Protein AF-A0A9D5S1F3-F1 (afdb_monomer_lite)

Sequence (202 aa):
MSKYLKISLGVIGGIILLFIIDLMCIFAINRPLLAIKEDNGDSVNLIYRGILYDTYNCHEFSKPQIKVKGAKYTCAVLEFDEQVESNYKLTEIENVSANIYDISLTGATIIIKDTNEKPYIQGEWYKIEKQVDGKWYEVKTLLDNYGFNSIGYLPDENNEVKHVIDWEWLYGELPLGSYRILKEVGGKYISIEFNIATTSKG

Foldseek 3Di:
DDDDDDDDPVNVVVVVVLVVVQVVCCAPPVHGPAFDWDPPVDPQWIWTHHDQWIWIPHNVDPGIDIGGPPPPDDRPPVPCPDQAFDPADADDDPQKDKDWAPDDQFWTKMKIAHPDPDFWWWFLDKWKWFDDPNTTGTQQWPDPDDDGDPDTDAADPRRIDMHTDGCCNTRNGHDFHKMWMWTDTPNHTHIYIDTDDPPPPD

Secondary structure (DSSP, 8-state):
--------HHHHHHHHHHHHHHHHHHHHHSS-SS-EEE--S-SSSEEEE-SSEEEEE-TT-SSPEEEETT--------------B----B-PPTTEEEEEES--SSEEEEEEEE-SSSPPPEEEEEEEEEEETTEEEEPPPS-SS-------BPP-TTSEEEEEEE-HHHH-SPPSEEEEEEEEETTEEEEEEEEE------

Radius of gyration: 26.32 Å; chains: 1; bounding box: 67×40×86 Å

pLDDT: mean 85.51, std 14.08, range [34.03, 98.44]

Structure (mmCIF, N/CA/C/O backbone):
data_AF-A0A9D5S1F3-F1
#
_entry.id   AF-A0A9D5S1F3-F1
#
loop_
_atom_site.group_PDB
_atom_site.id
_atom_site.type_symbol
_atom_site.label_atom_id
_atom_site.label_alt_id
_atom_site.label_comp_id
_atom_site.label_asym_id
_atom_site.label_entity_id
_atom_site.label_seq_id
_atom_site.pdbx_PDB_ins_code
_atom_site.Cartn_x
_atom_site.Cartn_y
_atom_site.Cartn_z
_atom_site.occupancy
_atom_site.B_iso_or_equiv
_atom_site.auth_seq_id
_atom_site.auth_comp_id
_atom_site.auth_asym_id
_atom_site.auth_atom_id
_atom_site.pdbx_PDB_model_num
ATOM 1 N N . MET A 1 1 ? -39.218 1.631 59.425 1.00 40.81 1 MET A N 1
ATOM 2 C CA . MET A 1 1 ? -39.957 2.721 58.748 1.00 40.81 1 MET A CA 1
ATOM 3 C C . MET A 1 1 ? -39.157 3.131 57.511 1.00 40.81 1 MET A C 1
ATOM 5 O O . MET A 1 1 ? -38.228 3.917 57.634 1.00 40.81 1 MET A O 1
ATOM 9 N N . SER A 1 2 ? -39.407 2.517 56.346 1.00 46.00 2 SER A N 1
ATOM 10 C CA . SER A 1 2 ? -38.661 2.827 55.115 1.00 46.00 2 SER A CA 1
ATOM 11 C C . SER A 1 2 ? -39.232 4.091 54.467 1.00 46.00 2 SER A C 1
ATOM 13 O O . SER A 1 2 ? -40.390 4.120 54.050 1.00 46.00 2 SER A O 1
ATOM 15 N N . LYS A 1 3 ? -38.431 5.157 54.401 1.00 52.25 3 LYS A N 1
ATOM 16 C CA . LYS A 1 3 ? -38.772 6.372 53.653 1.00 52.25 3 LYS A CA 1
ATOM 17 C C . LYS A 1 3 ? -38.627 6.076 52.159 1.00 52.25 3 LYS A C 1
ATOM 19 O O . LYS A 1 3 ? -37.517 6.070 51.643 1.00 52.25 3 LYS A O 1
ATOM 24 N N . TYR A 1 4 ? -39.736 5.814 51.474 1.00 62.09 4 TYR A N 1
ATOM 25 C CA . TYR A 1 4 ? -39.752 5.775 50.012 1.00 62.09 4 TYR A CA 1
ATOM 26 C C . TYR A 1 4 ? -39.759 7.208 49.462 1.00 62.09 4 TYR A C 1
ATOM 28 O O . TYR A 1 4 ? -40.582 8.032 49.865 1.00 62.09 4 TYR A O 1
ATOM 36 N N . LEU A 1 5 ? -38.832 7.506 48.550 1.00 60.06 5 LEU A N 1
ATOM 37 C CA . LEU A 1 5 ? -38.749 8.776 47.832 1.00 60.06 5 LEU A CA 1
ATOM 38 C C . LEU A 1 5 ? -39.870 8.830 46.778 1.00 60.06 5 LEU A C 1
ATOM 40 O O . LEU A 1 5 ? -39.851 8.066 45.815 1.00 60.06 5 LEU A O 1
ATOM 44 N N . LYS A 1 6 ? -40.864 9.711 46.953 1.00 64.00 6 LYS A N 1
ATOM 45 C CA . LYS A 1 6 ? -41.914 9.948 45.945 1.00 64.00 6 LYS A CA 1
ATOM 46 C C . LYS A 1 6 ? -41.348 10.817 44.818 1.00 64.00 6 LYS A C 1
ATOM 48 O O . LYS A 1 6 ? -41.296 12.035 44.952 1.00 64.00 6 LYS A O 1
ATOM 53 N N . ILE A 1 7 ? -40.921 10.199 43.719 1.00 70.00 7 ILE A N 1
ATOM 54 C CA . ILE A 1 7 ? -40.530 10.909 42.492 1.00 70.00 7 ILE A CA 1
ATOM 55 C C . ILE A 1 7 ? -41.807 11.191 41.685 1.00 70.00 7 ILE A C 1
ATOM 57 O O . ILE A 1 7 ? -42.608 10.284 41.462 1.00 70.00 7 ILE A O 1
ATOM 61 N N . SER A 1 8 ? -42.041 12.446 41.288 1.00 77.88 8 SER A N 1
ATOM 62 C CA . SER A 1 8 ? -43.232 12.813 40.509 1.00 77.88 8 SER A CA 1
ATOM 63 C C . SER A 1 8 ? -43.104 12.371 39.046 1.00 77.88 8 SER A C 1
ATOM 65 O O . SER A 1 8 ? -42.002 12.330 38.496 1.00 77.88 8 SER A O 1
ATOM 67 N N . LEU A 1 9 ? -44.234 12.091 38.384 1.00 72.94 9 LEU A N 1
ATOM 68 C CA . LEU A 1 9 ? -44.257 11.730 36.957 1.00 72.94 9 LEU A CA 1
ATOM 69 C C . LEU A 1 9 ? -43.556 12.774 36.070 1.00 72.94 9 LEU A C 1
ATOM 71 O O . LEU A 1 9 ? -42.909 12.411 35.093 1.00 72.94 9 LEU A O 1
ATOM 75 N N . GLY A 1 10 ? -43.647 14.060 36.428 1.00 75.44 10 GLY A N 1
ATOM 76 C CA . GLY A 1 10 ? -42.983 15.139 35.694 1.00 75.44 10 GLY A CA 1
ATOM 77 C C . GLY A 1 10 ? -41.455 15.051 35.747 1.00 75.44 10 GLY A C 1
ATOM 78 O O . GLY A 1 10 ? -40.794 15.277 34.738 1.00 75.44 10 GLY A O 1
ATOM 79 N N . VAL A 1 11 ? -40.891 14.648 36.890 1.00 80.19 11 VAL A N 1
ATOM 80 C CA . VAL A 1 11 ? -39.439 14.447 37.035 1.00 80.19 11 VAL A CA 1
ATOM 81 C C . VAL A 1 11 ? -38.975 13.252 36.202 1.00 80.19 11 VAL A C 1
ATOM 83 O O . VAL A 1 11 ? -37.954 13.335 35.525 1.00 80.19 11 VAL A O 1
ATOM 86 N N . ILE A 1 12 ? -39.755 12.168 36.185 1.00 80.69 12 ILE A N 1
ATOM 87 C CA . ILE A 1 12 ? -39.467 10.985 35.361 1.00 80.69 12 ILE A CA 1
ATOM 88 C C . ILE A 1 12 ? -39.491 11.348 33.870 1.00 80.69 12 ILE A C 1
ATOM 90 O O . ILE A 1 12 ? -38.569 10.995 33.138 1.00 80.69 12 ILE A O 1
ATOM 94 N N . GLY A 1 13 ? -40.502 12.103 33.4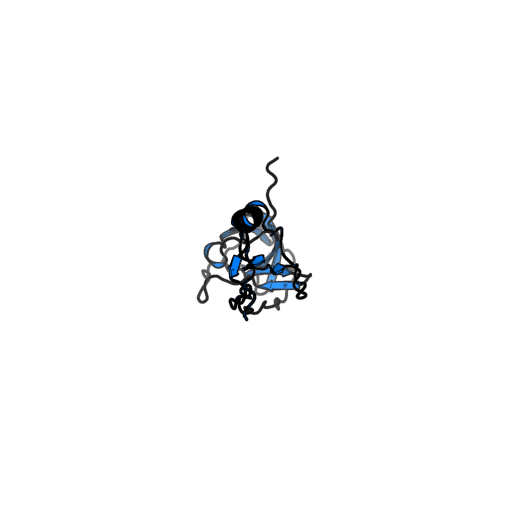26 1.00 81.94 13 GLY A N 1
ATOM 95 C CA . GLY A 1 13 ? -40.609 12.557 32.038 1.00 81.94 13 GLY A CA 1
ATOM 96 C C . GLY A 1 13 ? -39.435 13.436 31.598 1.00 81.94 13 GLY A C 1
ATOM 97 O O . GLY A 1 13 ? -38.893 13.237 30.512 1.00 81.94 13 GLY A O 1
ATOM 98 N N . GLY A 1 14 ? -38.989 14.357 32.458 1.00 85.38 14 GLY A N 1
ATOM 99 C CA . GLY A 1 14 ? -37.818 15.196 32.182 1.00 85.38 14 GLY A CA 1
ATOM 100 C C . GLY A 1 14 ? -36.528 14.387 32.027 1.00 85.38 14 GLY A C 1
ATOM 101 O O . GLY A 1 14 ? -35.759 14.621 31.099 1.00 85.38 14 GLY A O 1
ATOM 102 N N . ILE A 1 15 ? -36.322 13.385 32.886 1.00 84.31 15 ILE A N 1
ATOM 103 C CA . ILE A 1 15 ? -35.167 12.481 32.811 1.00 84.31 15 ILE A CA 1
ATOM 104 C C . ILE A 1 15 ? -35.169 11.692 31.490 1.00 84.31 15 ILE A C 1
ATOM 106 O O . ILE A 1 15 ? -34.137 11.601 30.830 1.00 84.31 15 ILE A O 1
ATOM 110 N N . ILE A 1 16 ? -36.325 11.171 31.065 1.00 85.56 16 ILE A N 1
ATOM 111 C CA . ILE A 1 16 ? -36.457 10.441 29.793 1.00 85.56 16 ILE A CA 1
ATOM 112 C C . ILE A 1 16 ? -36.121 11.343 28.601 1.00 85.56 16 ILE A C 1
ATOM 114 O O . ILE A 1 16 ? -35.371 10.934 27.716 1.00 85.56 16 ILE A O 1
ATOM 118 N N . LEU A 1 17 ? -36.637 12.576 28.586 1.00 88.56 17 LEU A N 1
ATOM 119 C CA . LEU A 1 17 ? -36.373 13.520 27.501 1.00 88.56 17 LEU A CA 1
ATOM 120 C C . LEU A 1 17 ? -34.877 13.839 27.373 1.00 88.56 17 LEU A C 1
ATOM 122 O O . LEU A 1 17 ? -34.352 13.871 26.262 1.00 88.56 17 LEU A O 1
ATOM 126 N N . LEU A 1 18 ? -34.180 14.018 28.497 1.00 86.44 18 LEU A N 1
ATOM 127 C CA . LEU A 1 18 ? -32.735 14.255 28.508 1.00 86.44 18 LEU A CA 1
ATOM 128 C C . LEU A 1 18 ? -31.957 13.086 27.897 1.00 86.44 18 LEU A C 1
ATOM 130 O O . LEU A 1 18 ? -31.044 13.317 27.108 1.00 86.44 18 LEU A O 1
ATOM 134 N N . PHE A 1 19 ? -32.343 11.844 28.194 1.00 85.12 19 PHE A N 1
ATOM 135 C CA . PHE A 1 19 ? -31.707 10.672 27.589 1.00 85.12 19 PHE A CA 1
ATOM 136 C C . PHE A 1 19 ? -31.942 10.579 26.081 1.00 85.12 19 PHE A C 1
ATOM 138 O O . PHE A 1 19 ? -31.034 10.188 25.351 1.00 85.12 19 PHE A O 1
ATOM 145 N N . ILE A 1 20 ? -33.130 10.958 25.604 1.00 88.06 20 ILE A N 1
ATOM 146 C CA . ILE A 1 20 ? -33.425 10.993 24.166 1.00 88.06 20 ILE A CA 1
ATOM 147 C C . ILE A 1 20 ? -32.547 12.038 23.472 1.00 88.06 20 ILE A C 1
ATOM 149 O O . ILE A 1 20 ? -31.978 11.752 22.423 1.00 88.06 20 ILE A O 1
ATOM 153 N N . ILE A 1 21 ? -32.399 13.228 24.062 1.00 89.44 21 ILE A N 1
ATOM 154 C CA . ILE A 1 21 ? -31.535 14.288 23.522 1.00 89.44 21 ILE A CA 1
ATOM 155 C C . ILE A 1 21 ? -30.078 13.825 23.462 1.00 89.44 21 ILE A C 1
ATOM 157 O O . ILE A 1 21 ? -29.440 13.961 22.421 1.00 89.44 21 ILE A O 1
ATOM 161 N N . ASP A 1 22 ? -29.575 13.235 24.544 1.00 88.62 22 ASP A N 1
ATOM 162 C CA . ASP A 1 22 ? -28.213 12.700 24.615 1.00 88.62 22 ASP A CA 1
ATOM 163 C C . ASP A 1 22 ? -27.964 11.643 23.524 1.00 88.62 22 ASP A C 1
ATOM 165 O O . ASP A 1 22 ? -26.966 11.700 22.805 1.00 88.62 22 ASP A O 1
ATOM 169 N N . LEU A 1 23 ? -28.935 10.748 23.306 1.00 87.00 23 LEU A N 1
ATOM 170 C CA . LEU A 1 23 ? -28.874 9.734 22.256 1.00 87.00 23 LEU A CA 1
ATOM 171 C C . LEU A 1 23 ? -28.876 10.346 20.846 1.00 87.00 23 LEU A C 1
ATOM 173 O O . LEU A 1 23 ? -28.108 9.914 19.985 1.00 87.00 23 LEU A O 1
ATOM 177 N N . MET A 1 24 ? -29.698 11.373 20.608 1.00 89.38 24 MET A N 1
ATOM 178 C CA . MET A 1 24 ? -29.690 12.109 19.339 1.00 89.38 24 MET A CA 1
ATOM 179 C C . MET A 1 24 ? -28.330 12.767 19.080 1.00 89.38 24 MET A C 1
ATOM 181 O O . MET A 1 24 ? -27.838 12.712 17.955 1.00 89.38 24 MET A O 1
ATOM 185 N N . CYS A 1 25 ? -27.692 13.340 20.105 1.00 86.25 25 CYS A N 1
ATOM 186 C CA . CYS A 1 25 ? -26.352 13.911 19.978 1.00 86.25 25 CYS A CA 1
ATOM 187 C C . CYS A 1 25 ? -25.314 12.854 19.579 1.00 86.25 25 CYS A C 1
ATOM 189 O O . CYS A 1 25 ? -24.518 13.096 18.674 1.00 86.25 25 CYS A O 1
ATOM 191 N N . ILE A 1 26 ? -25.352 11.658 20.168 1.00 86.56 26 ILE A N 1
ATOM 192 C CA . ILE A 1 26 ? -24.407 10.587 19.812 1.00 86.56 26 ILE A CA 1
ATOM 193 C C . ILE A 1 26 ? -24.516 10.221 18.332 1.00 86.56 26 ILE A C 1
ATOM 195 O O . ILE A 1 26 ? -23.493 10.059 17.677 1.00 86.56 26 ILE A O 1
ATOM 199 N N . PHE A 1 27 ? -25.729 10.137 17.783 1.00 82.19 27 PHE A N 1
ATOM 200 C CA . PHE A 1 27 ? -25.913 9.782 16.374 1.00 82.19 27 PHE A CA 1
ATOM 201 C C . PHE A 1 27 ? -25.680 10.939 15.395 1.00 82.19 27 PHE A C 1
ATOM 203 O O . PHE A 1 27 ? -25.317 10.683 14.250 1.00 82.19 27 PHE A O 1
ATOM 210 N N . ALA A 1 28 ? -25.894 12.190 15.812 1.00 83.69 28 ALA A N 1
ATOM 211 C CA . ALA A 1 28 ? -25.742 13.356 14.940 1.00 83.69 28 ALA A CA 1
ATOM 212 C C . ALA A 1 28 ? -24.311 13.912 14.917 1.00 83.69 28 ALA A C 1
ATOM 214 O O . ALA A 1 28 ? -23.845 14.368 13.876 1.00 83.69 28 ALA A O 1
ATOM 215 N N . ILE A 1 29 ? -23.628 13.906 16.064 1.00 81.69 29 ILE A N 1
ATOM 216 C CA . ILE A 1 29 ? -22.323 14.562 16.248 1.00 81.69 29 ILE A CA 1
ATOM 217 C C . ILE A 1 29 ? -21.263 13.638 16.861 1.00 81.69 29 ILE A C 1
ATOM 219 O O . ILE A 1 29 ? -20.211 14.114 17.284 1.00 81.69 29 ILE A O 1
ATOM 223 N N . ASN A 1 30 ? -21.523 12.327 16.932 1.00 83.81 30 ASN A N 1
ATOM 224 C CA . ASN A 1 30 ? -20.603 11.308 17.456 1.00 83.81 30 ASN A CA 1
ATOM 225 C C . ASN A 1 30 ? -20.099 11.566 18.885 1.00 83.81 30 ASN A C 1
ATOM 227 O O . ASN A 1 30 ? -19.054 11.056 19.293 1.00 83.81 30 ASN A O 1
ATOM 231 N N . ARG A 1 31 ? -20.844 1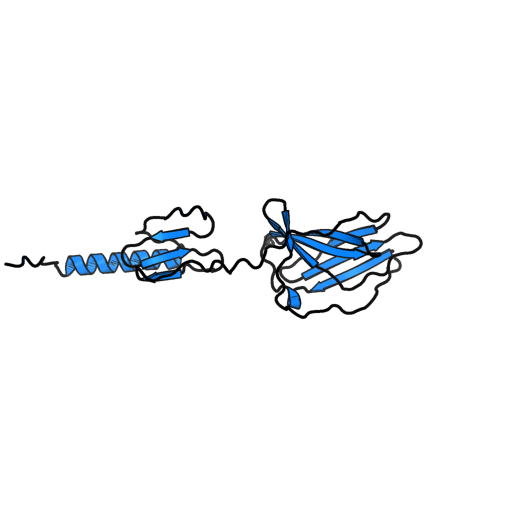2.355 19.667 1.00 83.69 31 ARG A N 1
ATOM 232 C CA . ARG A 1 31 ? -20.459 12.746 21.021 1.00 83.69 31 ARG A CA 1
ATOM 233 C C . ARG A 1 31 ? -21.685 12.861 21.930 1.00 83.69 31 ARG A C 1
ATOM 235 O O . ARG A 1 31 ? -22.621 13.580 21.577 1.00 83.69 31 ARG A O 1
ATOM 242 N N . PRO A 1 32 ? -21.671 12.218 23.109 1.00 86.62 32 PRO A N 1
ATOM 243 C CA . PRO A 1 32 ? -22.708 12.418 24.113 1.00 86.62 32 PRO A CA 1
ATOM 244 C C . PRO A 1 32 ? -22.594 13.797 24.775 1.00 86.62 32 PRO A C 1
ATOM 246 O O . PRO A 1 32 ? -21.501 14.347 24.949 1.00 86.62 32 PRO A O 1
ATOM 249 N N . LEU A 1 33 ? -23.740 14.332 25.177 1.00 86.94 33 LEU A N 1
ATOM 250 C CA . LEU A 1 33 ? -23.877 15.558 25.953 1.00 86.94 33 LEU A CA 1
ATOM 251 C C . LEU A 1 33 ? -23.601 15.304 27.444 1.00 86.94 33 LEU A C 1
ATOM 253 O O . LEU A 1 33 ? -22.967 16.127 28.103 1.00 86.94 33 LEU A O 1
ATOM 257 N N . LEU A 1 34 ? -24.056 14.161 27.970 1.00 84.56 34 LEU A N 1
ATOM 258 C CA . LEU A 1 34 ? -23.994 13.798 29.390 1.00 84.56 34 LEU A CA 1
ATOM 259 C C . LEU A 1 34 ? -23.000 12.657 29.636 1.00 84.56 34 LEU A C 1
ATOM 261 O O . LEU A 1 34 ? -23.371 11.541 30.004 1.00 84.56 34 LEU A O 1
ATOM 265 N N . ALA A 1 35 ? -21.710 12.945 29.470 1.00 86.88 35 ALA A N 1
ATOM 266 C CA . ALA A 1 35 ? -20.669 11.974 29.777 1.00 86.88 35 ALA A CA 1
ATOM 267 C C . ALA A 1 35 ? -19.370 12.612 30.263 1.00 86.88 35 ALA A C 1
ATOM 269 O O . ALA A 1 35 ? -19.014 13.733 29.894 1.00 86.88 35 ALA A O 1
ATOM 270 N N . ILE A 1 36 ? -18.627 11.839 31.050 1.00 84.94 36 ILE A N 1
ATOM 271 C CA . ILE A 1 36 ? -17.246 12.144 31.408 1.00 84.94 36 ILE A CA 1
ATOM 272 C C . ILE A 1 36 ? -16.354 11.513 30.343 1.00 84.94 36 ILE A C 1
ATOM 274 O O . ILE A 1 36 ? -16.435 10.309 30.101 1.00 84.94 36 ILE A O 1
ATOM 278 N N . LYS A 1 37 ? -15.515 12.321 29.693 1.00 85.12 37 LYS A N 1
ATOM 279 C CA . LYS A 1 37 ? -14.470 11.803 28.809 1.00 85.12 37 LYS A CA 1
ATOM 280 C C . LYS A 1 37 ? -13.417 11.114 29.676 1.00 85.12 37 LYS A C 1
ATOM 282 O O . LYS A 1 37 ? -12.866 11.748 30.572 1.00 85.12 37 LYS A O 1
ATOM 287 N N . GLU A 1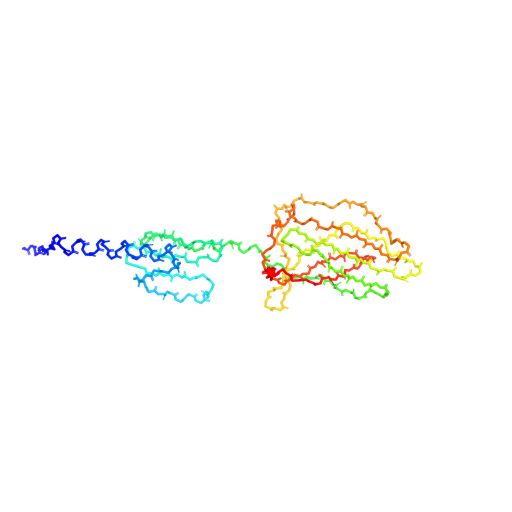 38 ? -13.159 9.844 29.410 1.00 80.62 38 GLU A N 1
ATOM 288 C CA . GLU A 1 38 ? -12.050 9.124 30.021 1.00 80.62 38 GLU A CA 1
ATOM 289 C C . GLU A 1 38 ? -10.801 9.327 29.161 1.00 80.62 38 GLU A C 1
ATOM 291 O O . GLU A 1 38 ? -10.855 9.186 27.939 1.00 80.62 38 GLU A O 1
ATOM 296 N N . ASP A 1 39 ? -9.701 9.712 29.803 1.00 68.81 39 ASP A N 1
ATOM 297 C CA . ASP A 1 39 ? -8.383 9.763 29.180 1.00 68.81 39 ASP A CA 1
ATOM 298 C C . ASP A 1 39 ? -7.626 8.500 29.591 1.00 68.81 39 ASP A C 1
ATOM 300 O O . ASP A 1 39 ? -7.198 8.348 30.734 1.00 68.81 39 ASP A O 1
ATOM 304 N N . ASN A 1 40 ? -7.557 7.553 28.666 1.00 67.12 40 ASN A N 1
ATOM 305 C CA . ASN A 1 40 ? -6.874 6.272 28.808 1.00 67.12 40 ASN A CA 1
ATOM 306 C C . ASN A 1 40 ? -5.483 6.288 28.144 1.00 67.12 40 ASN A C 1
ATOM 308 O O . ASN A 1 40 ? -4.898 5.224 27.959 1.00 67.12 40 ASN A O 1
ATOM 312 N N . GLY A 1 41 ? -4.962 7.465 27.767 1.00 62.06 41 GLY A N 1
ATOM 313 C CA . GLY A 1 41 ? -3.725 7.595 26.989 1.00 62.06 41 GLY A CA 1
ATOM 314 C C . GLY A 1 41 ? -3.875 7.228 25.507 1.00 62.06 41 GLY A C 1
ATOM 315 O O . GLY A 1 41 ? -2.905 7.333 24.761 1.00 62.06 41 GLY A O 1
ATOM 316 N N . ASP A 1 42 ? -5.077 6.837 25.072 1.00 64.44 42 ASP A N 1
ATOM 317 C CA . ASP A 1 42 ? -5.428 6.555 23.684 1.00 64.44 42 ASP A CA 1
ATOM 318 C C . ASP A 1 42 ? -6.231 7.743 23.132 1.00 64.44 42 ASP A C 1
ATOM 320 O O . ASP A 1 42 ? -7.436 7.890 23.343 1.00 64.44 42 ASP A O 1
ATOM 324 N N . SER A 1 43 ? -5.531 8.653 22.450 1.00 63.62 43 SER A N 1
ATOM 325 C CA . SER A 1 43 ? -6.144 9.843 21.851 1.00 63.62 43 SER A CA 1
ATOM 326 C C . SER A 1 43 ? -7.029 9.515 20.645 1.00 63.62 43 SER A C 1
ATOM 328 O O . SER A 1 43 ? -7.813 10.369 20.219 1.00 63.62 43 SER A O 1
ATOM 330 N N . VAL A 1 44 ? -6.914 8.291 20.119 1.00 69.06 44 VAL A N 1
ATOM 331 C CA . VAL A 1 44 ? -7.582 7.807 18.914 1.00 69.06 44 VAL A CA 1
ATOM 332 C C . VAL A 1 44 ? -8.919 7.159 19.275 1.00 69.06 44 VAL A C 1
ATOM 334 O O . VAL A 1 44 ? -9.945 7.524 18.699 1.00 69.06 44 VAL A O 1
ATOM 337 N N . ASN A 1 45 ? -8.943 6.263 20.267 1.00 77.25 45 ASN A N 1
ATOM 338 C CA . ASN A 1 45 ? -10.175 5.641 20.754 1.00 77.25 45 ASN A CA 1
ATOM 339 C C . ASN A 1 45 ? -10.709 6.357 21.995 1.00 77.25 45 ASN A C 1
ATOM 341 O O . ASN A 1 45 ? -10.301 6.099 23.128 1.00 77.25 45 ASN A O 1
ATOM 345 N N . LEU A 1 46 ? -11.692 7.233 21.791 1.00 80.69 46 LEU A N 1
ATOM 346 C CA . LEU A 1 46 ? -12.269 8.020 22.877 1.00 80.69 46 LEU A CA 1
ATOM 347 C C . LEU A 1 46 ? -13.420 7.280 23.558 1.00 80.69 46 LEU A C 1
ATOM 349 O O . LEU A 1 46 ? -14.391 6.875 22.914 1.00 80.69 46 LEU A O 1
ATOM 353 N N . ILE A 1 47 ? -13.353 7.184 24.885 1.00 86.88 47 ILE A N 1
ATOM 354 C CA . ILE A 1 47 ? -14.409 6.589 25.705 1.00 86.88 47 ILE A CA 1
ATOM 355 C C . ILE A 1 47 ? -15.117 7.689 26.494 1.00 86.88 47 ILE A C 1
ATOM 357 O O . ILE A 1 47 ? -14.509 8.455 27.244 1.00 86.88 47 ILE A O 1
ATOM 361 N N . TYR A 1 48 ? -16.435 7.751 26.342 1.00 89.25 48 TYR A N 1
ATOM 362 C CA . TYR A 1 48 ? -17.306 8.636 27.101 1.00 89.25 48 TYR A CA 1
ATOM 363 C C . TYR A 1 48 ? -18.128 7.816 28.093 1.00 89.25 48 TYR A C 1
ATOM 365 O O . TYR A 1 48 ? -18.985 7.019 27.706 1.00 89.25 48 TYR A O 1
ATOM 373 N N . ARG A 1 49 ? -17.882 8.026 29.385 1.00 89.31 49 ARG A N 1
ATOM 374 C CA . ARG A 1 49 ? -18.574 7.343 30.478 1.00 89.31 49 ARG A CA 1
ATOM 375 C C . ARG A 1 49 ? -19.846 8.095 30.847 1.00 89.31 49 ARG A C 1
ATOM 377 O O . ARG A 1 49 ? -19.782 9.155 31.473 1.00 89.31 49 ARG A O 1
ATOM 384 N N . GLY A 1 50 ? -20.993 7.541 30.469 1.00 87.44 50 GLY A N 1
ATOM 385 C CA . GLY A 1 50 ? -22.310 8.068 30.821 1.00 87.44 50 GLY A CA 1
ATOM 386 C C . GLY A 1 50 ? -22.893 7.395 32.065 1.00 87.44 50 GLY A C 1
ATOM 387 O O . GLY A 1 50 ? -22.255 6.558 32.718 1.00 87.44 50 GLY A O 1
ATOM 388 N N . ILE A 1 51 ? -24.126 7.781 32.404 1.00 86.31 51 ILE A N 1
ATOM 389 C CA . ILE A 1 51 ? -24.858 7.255 33.568 1.00 86.31 51 ILE A CA 1
ATOM 390 C C . ILE A 1 51 ? -25.461 5.879 33.253 1.00 86.31 51 ILE A C 1
ATOM 392 O O . ILE A 1 51 ? -25.263 4.930 34.007 1.00 86.31 51 ILE A O 1
ATOM 396 N N . LEU A 1 52 ? -26.194 5.769 32.139 1.00 86.56 52 LEU A N 1
ATOM 397 C CA . LEU A 1 52 ? -26.891 4.537 31.740 1.00 86.56 52 LEU A CA 1
ATOM 398 C C . LEU A 1 52 ? -26.101 3.685 30.750 1.00 86.56 52 LEU A C 1
ATOM 400 O O . LEU A 1 52 ? -26.305 2.474 30.673 1.00 86.56 52 LEU A O 1
ATOM 404 N N . TYR A 1 53 ? -25.218 4.314 29.988 1.00 88.62 53 TYR A N 1
ATOM 405 C CA . TYR A 1 53 ? -24.426 3.675 28.956 1.00 88.62 53 TYR A CA 1
ATOM 406 C C . TYR A 1 53 ? -23.081 4.383 28.819 1.00 88.62 53 TYR A C 1
ATOM 408 O O . TYR A 1 53 ? -22.943 5.559 29.153 1.00 88.62 53 TYR A O 1
ATOM 416 N N . ASP A 1 54 ? -22.099 3.652 28.317 1.00 90.69 54 ASP A N 1
ATOM 417 C CA . ASP A 1 54 ? -20.824 4.185 27.873 1.00 90.69 54 ASP A CA 1
ATOM 418 C C . ASP A 1 54 ? -20.837 4.249 26.337 1.00 90.69 54 ASP A C 1
ATOM 420 O O . ASP A 1 54 ? -21.417 3.387 25.667 1.00 90.69 54 ASP A O 1
ATOM 424 N N . THR A 1 55 ? -20.235 5.299 25.781 1.00 89.81 55 THR A N 1
ATOM 425 C CA . THR A 1 55 ? -20.109 5.498 24.332 1.00 89.81 55 THR A CA 1
ATOM 426 C C . THR A 1 55 ? -18.648 5.362 23.941 1.00 89.81 55 THR A C 1
ATOM 428 O O . THR A 1 55 ? -17.792 6.066 24.475 1.00 89.81 55 THR A O 1
ATOM 431 N N . TYR A 1 56 ? -18.372 4.468 23.000 1.00 87.06 56 TYR A N 1
ATOM 432 C CA . TYR A 1 56 ? -17.036 4.145 22.525 1.00 87.06 56 TYR A CA 1
ATOM 433 C C . TYR A 1 56 ? -16.890 4.668 21.104 1.00 87.06 56 TYR A C 1
ATOM 435 O O . TYR A 1 56 ? -17.522 4.158 20.177 1.00 87.06 56 TYR A O 1
ATOM 443 N N . ASN A 1 57 ? -16.082 5.704 20.936 1.00 84.88 57 ASN A N 1
ATOM 444 C CA . ASN A 1 57 ? -15.701 6.197 19.627 1.00 84.88 57 ASN A CA 1
ATOM 445 C C . ASN A 1 57 ? -14.430 5.459 19.199 1.00 84.88 57 ASN A C 1
ATOM 447 O O . ASN A 1 57 ? -13.325 5.904 19.501 1.00 84.88 57 ASN A O 1
ATOM 451 N N . CYS A 1 58 ? -14.608 4.285 18.596 1.00 81.88 58 CYS A N 1
ATOM 452 C CA . CYS A 1 58 ? -13.494 3.480 18.109 1.00 81.88 58 CYS A CA 1
ATOM 453 C C . CYS A 1 58 ? -13.156 3.906 16.681 1.00 81.88 58 CYS A C 1
ATOM 455 O O . CYS A 1 58 ? -14.060 4.001 15.852 1.00 81.88 58 CYS A O 1
ATOM 457 N N . HIS A 1 59 ? -11.876 4.108 16.386 1.00 79.69 59 HIS A N 1
ATOM 458 C CA . HIS A 1 59 ? -11.420 4.593 15.080 1.00 79.69 59 HIS A CA 1
ATOM 459 C C . HIS A 1 59 ? -11.833 3.694 13.904 1.00 79.69 59 HIS A C 1
ATOM 461 O O . HIS A 1 59 ? -12.116 4.184 12.815 1.00 79.69 59 HIS A O 1
ATOM 467 N N . GLU A 1 60 ? -11.925 2.387 14.145 1.00 67.75 60 GLU A N 1
ATOM 468 C CA . GLU A 1 60 ? -12.301 1.375 13.152 1.00 67.75 60 GLU A CA 1
ATOM 469 C C . GLU A 1 60 ? -13.769 1.464 12.706 1.00 67.75 60 GLU A C 1
ATOM 471 O O . GLU A 1 60 ? -14.129 0.959 11.643 1.00 67.75 60 GLU A O 1
ATOM 476 N N . PHE A 1 61 ? -14.639 2.102 13.496 1.00 68.56 61 PHE A N 1
ATOM 477 C CA . PHE A 1 61 ? -16.056 2.218 13.173 1.00 68.56 61 PHE A CA 1
ATOM 478 C C . PHE A 1 61 ? -16.399 3.647 12.769 1.00 68.56 61 PHE A C 1
ATOM 480 O O . PHE A 1 61 ? -16.160 4.604 13.498 1.00 68.56 61 PHE A O 1
ATOM 487 N N . SER A 1 62 ? -17.110 3.790 11.651 1.00 72.00 62 SER A N 1
ATOM 488 C CA . SER A 1 62 ? -17.659 5.081 11.213 1.00 72.00 62 SER A CA 1
ATOM 489 C C . SER A 1 62 ? -18.720 5.658 12.164 1.00 72.00 62 SER A C 1
ATOM 491 O O . SER A 1 62 ? -19.154 6.798 11.985 1.00 72.00 62 SER A O 1
ATOM 493 N N . LYS A 1 63 ? -19.163 4.879 13.165 1.00 78.88 63 LYS A N 1
ATOM 494 C CA . LYS A 1 63 ? -20.177 5.264 14.153 1.00 78.88 63 LYS A CA 1
ATOM 495 C C . LYS A 1 63 ? -19.796 4.823 15.574 1.00 78.88 63 LYS A C 1
ATOM 497 O O . LYS A 1 63 ? -19.303 3.702 15.743 1.00 78.88 63 LYS A O 1
ATOM 502 N N . PRO A 1 64 ? -20.116 5.636 16.601 1.00 85.06 64 PRO A N 1
ATOM 503 C CA . PRO A 1 64 ? -19.880 5.280 17.993 1.00 85.06 64 PRO A CA 1
ATOM 504 C C . PRO A 1 64 ? -20.648 4.027 18.412 1.00 85.06 64 PRO A C 1
ATOM 506 O O . PRO A 1 64 ? -21.802 3.819 18.033 1.00 85.06 64 PRO A O 1
ATOM 509 N N . GLN A 1 65 ? -20.021 3.219 19.259 1.00 88.44 65 GLN A N 1
ATOM 510 C CA . GLN A 1 65 ? -20.610 2.014 19.827 1.00 88.44 65 GLN A CA 1
ATOM 511 C C . GLN A 1 65 ? -21.169 2.335 21.213 1.00 88.44 65 GLN A C 1
ATOM 513 O O . GLN A 1 65 ? -20.433 2.746 22.105 1.00 88.44 65 GLN A O 1
ATOM 518 N N . ILE A 1 66 ? -22.475 2.150 21.405 1.00 90.12 66 ILE A N 1
ATOM 519 C CA . ILE A 1 66 ? -23.151 2.413 22.682 1.00 90.12 66 ILE A CA 1
ATOM 520 C C . ILE A 1 66 ? -23.316 1.097 23.435 1.00 90.12 66 ILE A C 1
ATOM 522 O O . ILE A 1 66 ? -23.795 0.108 22.873 1.00 90.12 66 ILE A O 1
ATOM 526 N N . LYS A 1 67 ? -22.928 1.070 24.711 1.00 91.88 67 LYS A N 1
ATOM 527 C CA . LYS A 1 67 ? -23.036 -0.123 25.560 1.00 91.88 67 LYS A CA 1
ATOM 528 C C . LYS A 1 67 ? -23.628 0.241 26.904 1.00 91.88 67 LYS A C 1
ATOM 530 O O . LYS A 1 67 ? -23.234 1.232 27.504 1.00 91.88 67 LYS A O 1
ATOM 535 N N . VAL A 1 68 ? -24.564 -0.572 27.386 1.00 89.75 68 VAL A N 1
ATOM 536 C CA . VAL A 1 68 ? -25.172 -0.381 28.711 1.00 89.75 68 VAL A CA 1
ATOM 537 C C . VAL A 1 68 ? -24.101 -0.338 29.800 1.00 89.75 68 VAL A C 1
ATOM 539 O O . VAL A 1 68 ? -23.075 -1.015 29.705 1.00 89.75 68 VAL A O 1
ATOM 542 N N . LYS A 1 69 ? -24.327 0.467 30.839 1.00 89.88 69 LYS A N 1
ATOM 543 C CA . LYS A 1 69 ? -23.341 0.682 31.896 1.00 89.88 69 LYS A CA 1
ATOM 544 C C . LYS A 1 69 ? -22.944 -0.641 32.544 1.00 89.88 69 LYS A C 1
ATOM 546 O O . LYS A 1 69 ? -23.799 -1.433 32.931 1.00 89.88 69 LYS A O 1
ATOM 551 N N . GLY A 1 70 ? -21.638 -0.866 32.671 1.00 81.25 70 GLY A N 1
ATOM 552 C CA . GLY A 1 70 ? -21.091 -2.090 33.258 1.00 81.25 70 GLY A CA 1
ATOM 553 C C . GLY A 1 70 ? -21.037 -3.284 32.303 1.00 81.25 70 GLY A C 1
ATOM 554 O O . GLY A 1 70 ? -20.493 -4.322 32.683 1.00 81.25 70 GLY A O 1
ATOM 555 N N . ALA A 1 71 ? -21.528 -3.157 31.063 1.00 85.50 71 ALA A N 1
ATOM 556 C CA . ALA A 1 71 ? -21.203 -4.127 30.029 1.00 85.50 71 ALA A CA 1
ATOM 557 C C . ALA A 1 71 ? -19.686 -4.152 29.829 1.00 85.50 71 ALA A C 1
ATOM 559 O O . ALA A 1 71 ? -19.049 -3.110 29.661 1.00 85.50 71 ALA A O 1
ATOM 560 N N . LYS A 1 72 ? -19.105 -5.354 29.832 1.00 81.00 72 LYS A N 1
ATOM 561 C CA . LYS A 1 72 ? -17.717 -5.528 29.417 1.00 81.00 72 LYS A CA 1
ATOM 562 C C . LYS A 1 72 ? -17.647 -5.249 27.925 1.00 81.00 72 LYS A C 1
ATOM 564 O O . LYS A 1 72 ? -18.105 -6.047 27.114 1.00 81.00 72 LYS A O 1
ATOM 569 N N . TYR A 1 73 ? -17.114 -4.088 27.595 1.00 77.25 73 TYR A N 1
ATOM 570 C CA . TYR A 1 73 ? -16.827 -3.701 26.235 1.00 77.25 73 TYR A CA 1
ATOM 571 C C . TYR A 1 73 ? -15.584 -2.831 26.243 1.00 77.25 73 TYR A C 1
ATOM 573 O O . TYR A 1 73 ? -15.436 -1.915 27.056 1.00 77.25 73 TYR A O 1
ATOM 581 N N . THR A 1 74 ? -14.701 -3.138 25.323 1.00 74.06 74 THR A N 1
ATOM 582 C CA . THR A 1 74 ? -13.579 -2.308 24.931 1.00 74.06 74 THR A CA 1
ATOM 583 C C . THR A 1 74 ? -13.744 -2.110 23.435 1.00 74.06 74 THR A C 1
ATOM 585 O O . THR A 1 74 ? -14.346 -2.959 22.768 1.00 74.06 74 THR A O 1
ATOM 588 N N . CYS A 1 75 ? -13.234 -1.006 22.889 1.00 73.31 75 CYS A N 1
ATOM 589 C CA . CYS A 1 75 ? -12.963 -1.016 21.456 1.00 73.31 75 CYS A CA 1
ATOM 590 C C . CYS A 1 75 ? -12.158 -2.283 21.166 1.00 73.31 75 CYS A C 1
ATOM 592 O O . CYS A 1 75 ? -11.319 -2.668 21.992 1.00 73.31 75 CYS A O 1
ATOM 594 N N . ALA A 1 76 ? -12.492 -2.984 20.083 1.00 60.59 76 ALA A N 1
ATOM 595 C CA . ALA A 1 76 ? -11.608 -4.026 19.611 1.00 60.59 76 ALA A CA 1
ATOM 596 C C . ALA A 1 76 ? -10.263 -3.327 19.411 1.00 60.59 76 ALA A C 1
ATOM 598 O O . ALA A 1 76 ? -10.127 -2.451 18.569 1.00 60.59 76 ALA A O 1
ATOM 599 N N . VAL A 1 77 ? -9.304 -3.625 20.281 1.00 53.53 77 VAL A N 1
ATOM 600 C CA . VAL A 1 77 ? -7.934 -3.655 19.817 1.00 53.53 77 VAL A CA 1
ATOM 601 C C . VAL A 1 77 ? -7.998 -4.895 18.958 1.00 53.53 77 VAL A C 1
ATOM 603 O O . VAL A 1 77 ? -8.114 -5.991 19.513 1.00 53.53 77 VAL A O 1
ATOM 606 N N . LEU A 1 78 ? -8.104 -4.734 17.635 1.00 43.66 78 LEU A N 1
ATOM 607 C CA . LEU A 1 78 ? -7.703 -5.824 16.761 1.00 43.66 78 LEU A CA 1
ATOM 608 C C . LEU A 1 78 ? -6.388 -6.303 17.353 1.00 43.66 78 LEU A C 1
ATOM 610 O O . LEU A 1 78 ? -5.466 -5.496 17.511 1.00 43.66 78 LEU A O 1
ATOM 614 N N . GLU A 1 79 ? -6.385 -7.547 17.843 1.00 40.12 79 GLU A N 1
ATOM 615 C CA . GLU A 1 79 ? -5.174 -8.188 18.321 1.00 40.12 79 GLU A CA 1
ATOM 616 C C . GLU A 1 79 ? -4.108 -7.825 17.313 1.00 40.12 79 GLU A C 1
ATOM 618 O O . GLU A 1 79 ? -4.326 -8.001 16.115 1.00 40.12 79 GLU A O 1
ATOM 623 N N . PHE A 1 80 ? -3.087 -7.150 17.830 1.00 39.41 80 PHE A N 1
ATOM 624 C CA . PHE A 1 80 ? -2.010 -6.527 17.096 1.00 39.41 80 PHE A CA 1
ATOM 625 C C . PHE A 1 80 ? -1.518 -7.547 16.072 1.00 39.41 80 PHE A C 1
ATOM 627 O O . PHE A 1 80 ? -0.738 -8.432 16.414 1.00 39.41 80 PHE A O 1
ATOM 634 N N . ASP A 1 81 ? -2.038 -7.479 14.846 1.00 45.31 81 ASP A N 1
ATOM 635 C CA . ASP A 1 81 ? -1.412 -8.182 13.751 1.00 45.31 81 ASP A CA 1
ATOM 636 C C . ASP A 1 81 ? -0.153 -7.376 13.546 1.00 45.31 81 ASP A C 1
ATOM 638 O O . ASP A 1 81 ? -0.223 -6.178 13.251 1.00 45.31 81 ASP A O 1
ATOM 642 N N . GLU A 1 82 ? 0.943 -7.996 13.959 1.00 56.56 82 GLU A N 1
ATOM 643 C CA . GLU A 1 82 ? 2.256 -7.411 14.125 1.00 56.56 82 GLU A CA 1
ATOM 644 C C . GLU A 1 82 ? 2.463 -6.375 13.021 1.00 56.56 82 GLU A C 1
ATOM 646 O O . GLU A 1 82 ? 2.482 -6.711 11.840 1.00 56.56 82 GLU A O 1
ATOM 651 N N . GLN A 1 83 ? 2.503 -5.086 13.377 1.00 62.47 83 GLN A N 1
ATOM 652 C CA . GLN A 1 83 ? 2.939 -4.068 12.432 1.00 62.47 83 GLN A CA 1
ATOM 653 C C . GLN A 1 83 ? 4.397 -4.411 12.133 1.00 62.47 83 GLN A C 1
ATOM 655 O O . GLN A 1 83 ? 5.298 -4.032 12.882 1.00 62.47 83 GLN A O 1
ATOM 660 N N . VAL A 1 84 ? 4.615 -5.219 11.095 1.00 79.19 84 VAL A N 1
ATOM 661 C CA . VAL A 1 84 ? 5.942 -5.668 10.703 1.00 79.19 84 VAL A CA 1
ATOM 662 C C . VAL A 1 84 ? 6.618 -4.458 10.088 1.00 79.19 84 VAL A C 1
ATOM 664 O O . VAL A 1 84 ? 6.332 -4.067 8.954 1.00 79.19 84 VAL A O 1
ATOM 667 N N . GLU A 1 85 ? 7.464 -3.812 10.889 1.00 86.69 85 GLU A N 1
ATOM 668 C CA . GLU A 1 85 ? 8.332 -2.750 10.402 1.00 86.69 85 GLU A CA 1
ATOM 669 C C . GLU A 1 85 ? 9.183 -3.324 9.266 1.00 86.69 85 GLU A C 1
ATOM 671 O O . GLU A 1 85 ? 9.786 -4.394 9.389 1.00 86.69 85 GLU A O 1
ATOM 676 N N . SER A 1 86 ? 9.199 -2.615 8.143 1.00 89.88 86 SER A N 1
ATOM 677 C CA . SER A 1 86 ? 9.892 -3.033 6.935 1.00 89.88 86 SER A CA 1
ATOM 678 C C . SER A 1 86 ? 11.369 -3.292 7.214 1.00 89.88 86 SER A C 1
ATOM 680 O O . SER A 1 86 ? 12.079 -2.432 7.736 1.00 89.88 86 SER A O 1
ATOM 682 N N . ASN A 1 87 ? 11.859 -4.457 6.799 1.00 91.44 87 ASN A N 1
ATOM 683 C CA . ASN A 1 87 ? 13.281 -4.802 6.840 1.00 91.44 87 ASN A CA 1
ATOM 684 C C . ASN A 1 87 ? 13.917 -4.856 5.438 1.00 91.44 87 ASN A C 1
ATOM 686 O O . ASN A 1 87 ? 15.060 -5.299 5.288 1.00 91.44 87 ASN A O 1
ATOM 690 N N . TYR A 1 88 ? 13.194 -4.404 4.406 1.00 91.50 88 TYR A N 1
ATOM 691 C CA . TYR A 1 88 ? 13.669 -4.429 3.029 1.00 91.50 88 TYR A CA 1
ATOM 692 C C . TYR A 1 88 ? 14.869 -3.501 2.836 1.00 91.50 88 TYR A C 1
ATOM 694 O O . TYR A 1 88 ? 14.829 -2.303 3.123 1.00 91.50 88 TYR A O 1
ATOM 702 N N . LYS A 1 89 ? 15.949 -4.050 2.269 1.00 93.44 89 LYS A N 1
ATOM 703 C CA . LYS A 1 89 ? 17.124 -3.272 1.875 1.00 93.44 89 LYS A CA 1
ATOM 704 C C . LYS A 1 89 ? 16.873 -2.585 0.533 1.00 93.44 89 LYS A C 1
ATOM 706 O O . LYS A 1 89 ? 17.115 -3.165 -0.528 1.00 93.44 89 LYS A O 1
ATOM 711 N N . LEU A 1 90 ? 16.411 -1.341 0.598 1.00 93.50 90 LEU A N 1
ATOM 712 C CA . LEU A 1 90 ? 16.207 -0.503 -0.580 1.00 93.50 90 LEU A CA 1
ATOM 713 C C . LEU A 1 90 ? 17.539 -0.118 -1.219 1.00 93.50 90 LEU A C 1
ATOM 715 O O . LEU A 1 90 ? 18.530 0.119 -0.526 1.00 93.50 90 LEU A O 1
ATOM 719 N N . THR A 1 91 ? 17.570 -0.095 -2.548 1.00 91.62 91 THR A N 1
ATOM 720 C CA . THR A 1 91 ? 18.773 0.233 -3.314 1.00 91.62 91 THR A CA 1
ATOM 721 C C . THR A 1 91 ? 18.423 1.145 -4.477 1.00 91.62 91 THR A C 1
ATOM 723 O O . THR A 1 91 ? 17.510 0.849 -5.240 1.00 91.62 91 THR A O 1
ATOM 726 N N . GLU A 1 92 ? 19.193 2.215 -4.656 1.00 92.00 92 GLU A N 1
ATOM 727 C CA . GLU A 1 92 ? 19.200 2.947 -5.920 1.00 92.00 92 GLU A CA 1
ATOM 728 C C . GLU A 1 92 ? 19.926 2.106 -6.971 1.00 92.00 92 GLU A C 1
ATOM 730 O O . GLU A 1 92 ? 21.057 1.651 -6.766 1.00 92.00 92 GLU A O 1
ATOM 735 N N . ILE A 1 93 ? 19.249 1.846 -8.084 1.00 95.06 93 ILE A N 1
ATOM 736 C CA . ILE A 1 93 ? 19.805 1.088 -9.198 1.00 95.06 93 ILE A CA 1
ATOM 737 C C . ILE A 1 93 ? 20.188 2.096 -10.275 1.00 95.06 93 ILE A C 1
ATOM 739 O O . ILE A 1 93 ? 19.367 2.902 -10.706 1.00 95.06 93 ILE A O 1
ATOM 743 N N . GLU A 1 94 ? 21.449 2.059 -10.695 1.00 95.81 94 GLU A N 1
ATOM 744 C CA . GLU A 1 94 ? 21.963 2.956 -11.725 1.00 95.81 94 GLU A CA 1
ATOM 745 C C . GLU A 1 94 ? 21.135 2.843 -13.014 1.00 95.81 94 GLU A C 1
ATOM 747 O O . GLU A 1 94 ? 20.769 1.741 -13.434 1.00 95.81 94 GLU A O 1
ATOM 752 N N . ASN A 1 95 ? 20.835 3.991 -13.629 1.00 96.88 95 ASN A N 1
ATOM 753 C CA . ASN A 1 95 ? 20.061 4.111 -14.871 1.00 96.88 95 ASN A CA 1
ATOM 754 C C . ASN A 1 95 ? 18.623 3.569 -14.806 1.00 96.88 95 ASN A C 1
ATOM 756 O O . ASN A 1 95 ? 17.975 3.452 -15.851 1.00 96.88 95 ASN A O 1
ATOM 760 N N . VAL A 1 96 ? 18.116 3.294 -13.598 1.00 97.31 96 VAL A N 1
ATOM 761 C CA . VAL A 1 96 ? 16.727 2.908 -13.345 1.00 97.31 96 VAL A CA 1
ATOM 762 C C . VAL A 1 96 ? 16.011 4.022 -12.589 1.00 97.31 96 VAL A C 1
ATOM 764 O O . VAL A 1 96 ? 16.493 4.513 -11.570 1.00 97.31 96 VAL A O 1
ATOM 767 N N . SER A 1 97 ? 14.834 4.410 -13.064 1.00 97.00 97 SER A N 1
ATOM 768 C CA . SER A 1 97 ? 13.934 5.328 -12.365 1.00 97.00 97 SER A CA 1
ATOM 769 C C . SER A 1 97 ? 12.500 4.822 -12.426 1.00 97.00 97 SER A C 1
ATOM 771 O O . SER A 1 97 ? 12.151 4.014 -13.284 1.00 97.00 97 SER A O 1
ATOM 773 N N . ALA A 1 98 ? 11.660 5.264 -11.496 1.00 97.38 98 ALA A N 1
ATOM 774 C CA . ALA A 1 98 ? 10.268 4.850 -11.447 1.00 97.38 98 ALA A CA 1
ATOM 775 C C . ALA A 1 98 ? 9.364 6.032 -11.115 1.00 97.38 98 ALA A C 1
ATOM 777 O O . ALA A 1 98 ? 9.689 6.848 -10.255 1.00 97.38 98 ALA A O 1
ATOM 778 N N . ASN A 1 99 ? 8.222 6.096 -11.789 1.00 97.12 99 ASN A N 1
ATOM 779 C CA . ASN A 1 99 ? 7.174 7.072 -11.532 1.00 97.12 99 ASN A CA 1
ATOM 780 C C . ASN A 1 99 ? 5.837 6.360 -11.344 1.00 97.12 99 ASN A C 1
ATOM 782 O O . ASN A 1 99 ? 5.619 5.279 -11.892 1.00 97.12 99 ASN A O 1
ATOM 786 N N . ILE A 1 100 ? 4.941 6.987 -10.590 1.00 97.81 100 ILE A N 1
ATOM 787 C CA . ILE A 1 100 ? 3.606 6.472 -10.294 1.00 97.81 100 ILE A CA 1
ATOM 788 C C . ILE A 1 100 ? 2.536 7.488 -10.690 1.00 97.81 100 ILE A C 1
ATOM 790 O O . ILE A 1 100 ? 2.686 8.690 -10.473 1.00 97.81 100 ILE A O 1
ATOM 794 N N . TYR A 1 101 ? 1.462 6.983 -11.283 1.00 95.75 101 TYR A N 1
ATOM 795 C CA . TYR A 1 101 ? 0.356 7.739 -11.862 1.00 95.75 101 TYR A CA 1
ATOM 796 C C . TYR A 1 101 ? -0.972 7.040 -11.566 1.00 95.75 101 TYR A C 1
ATOM 798 O O . TYR A 1 101 ? -0.991 5.911 -11.077 1.00 95.75 101 TYR A O 1
ATOM 806 N N . ASP A 1 102 ? -2.083 7.704 -11.892 1.00 96.12 102 ASP A N 1
ATOM 807 C CA . ASP A 1 102 ? -3.440 7.141 -11.814 1.00 96.12 102 ASP A CA 1
ATOM 808 C C . ASP A 1 102 ? -3.775 6.518 -10.445 1.00 96.12 102 ASP A C 1
ATOM 810 O O . ASP A 1 102 ? -4.436 5.487 -10.355 1.00 96.12 102 ASP A O 1
ATOM 814 N N . ILE A 1 103 ? -3.284 7.140 -9.369 1.00 96.25 103 ILE A N 1
ATOM 815 C CA . ILE A 1 103 ? -3.449 6.645 -8.000 1.00 96.25 103 ILE A CA 1
ATOM 816 C C . ILE A 1 103 ? -4.924 6.727 -7.595 1.00 96.25 103 ILE A C 1
ATOM 818 O O . ILE A 1 103 ? -5.556 7.783 -7.681 1.00 96.25 103 ILE A O 1
ATOM 822 N N . SER A 1 104 ? -5.446 5.617 -7.087 1.00 92.38 104 SER A N 1
ATOM 823 C CA . SER A 1 104 ? -6.791 5.476 -6.534 1.00 92.38 104 SER A CA 1
ATOM 824 C C . SER A 1 104 ? -6.744 4.750 -5.183 1.00 92.38 104 SER A C 1
ATOM 826 O O . SER A 1 104 ? -5.668 4.471 -4.655 1.00 92.38 104 SER A O 1
ATOM 828 N N . LEU A 1 105 ? -7.909 4.445 -4.604 1.00 89.62 105 LEU A N 1
ATOM 829 C CA . LEU A 1 105 ? -7.984 3.642 -3.377 1.00 89.62 105 LEU A CA 1
ATOM 830 C C . LEU A 1 105 ? -7.556 2.181 -3.615 1.00 89.62 105 LEU A C 1
ATOM 832 O O . LEU A 1 105 ? -7.078 1.527 -2.691 1.00 89.62 105 LEU A O 1
ATOM 836 N N . THR A 1 106 ? -7.699 1.678 -4.842 1.00 93.62 106 THR A N 1
ATOM 837 C CA . THR A 1 106 ? -7.560 0.253 -5.188 1.00 93.62 106 THR A CA 1
ATOM 838 C C . THR A 1 106 ? -6.415 -0.056 -6.145 1.00 93.62 106 THR A C 1
ATOM 840 O O . THR A 1 106 ? -6.089 -1.219 -6.353 1.00 93.62 106 THR A O 1
ATOM 843 N N . GLY A 1 107 ? -5.774 0.956 -6.724 1.00 96.88 107 GLY A N 1
ATOM 844 C CA . GLY A 1 107 ? -4.717 0.727 -7.699 1.00 96.88 107 GLY A CA 1
ATOM 845 C C . GLY A 1 107 ? -3.967 1.976 -8.130 1.00 96.88 107 GLY A C 1
ATOM 846 O O . GLY A 1 107 ? -4.361 3.104 -7.815 1.00 96.88 107 GLY A O 1
ATOM 847 N N . ALA A 1 108 ? -2.890 1.756 -8.880 1.00 98.06 108 ALA A N 1
ATOM 848 C CA . ALA A 1 108 ? -2.109 2.786 -9.554 1.00 98.06 108 ALA A CA 1
ATOM 849 C C . ALA A 1 108 ? -1.354 2.210 -10.760 1.00 98.06 108 ALA A C 1
ATOM 851 O O . ALA A 1 108 ? -1.172 0.999 -10.902 1.00 98.06 108 ALA A O 1
ATOM 852 N N . THR A 1 109 ? -0.847 3.101 -11.604 1.00 98.44 109 THR A N 1
ATOM 853 C CA . THR A 1 109 ? 0.051 2.770 -12.711 1.00 98.44 109 THR A CA 1
ATOM 854 C C . THR A 1 109 ? 1.484 3.136 -12.334 1.00 98.44 109 THR A C 1
ATOM 856 O O . THR A 1 109 ? 1.756 4.294 -12.031 1.00 98.44 109 THR A O 1
ATOM 859 N N . ILE A 1 110 ? 2.422 2.193 -12.420 1.00 98.19 110 ILE A N 1
ATOM 860 C CA . ILE A 1 110 ? 3.862 2.454 -12.285 1.00 98.19 110 ILE A CA 1
ATOM 861 C C . ILE A 1 110 ? 4.523 2.367 -13.659 1.00 98.19 110 ILE A C 1
ATOM 863 O O . ILE A 1 110 ? 4.282 1.425 -14.411 1.00 98.19 110 ILE A O 1
ATOM 867 N N . ILE A 1 111 ? 5.391 3.325 -13.971 1.00 98.19 111 ILE A N 1
ATOM 868 C CA . ILE A 1 111 ? 6.296 3.264 -15.119 1.00 98.19 111 ILE A CA 1
ATOM 869 C C . ILE A 1 111 ? 7.717 3.185 -14.581 1.00 98.19 111 ILE A C 1
ATOM 871 O O . ILE A 1 111 ? 8.180 4.120 -13.927 1.00 98.19 111 ILE A O 1
ATOM 875 N N . ILE A 1 112 ? 8.395 2.069 -14.846 1.00 98.12 112 ILE A N 1
ATOM 876 C CA . ILE A 1 112 ? 9.806 1.876 -14.507 1.00 98.12 112 ILE A CA 1
ATOM 877 C C . ILE A 1 112 ? 10.615 2.027 -15.786 1.00 98.12 112 ILE A C 1
ATOM 879 O O . ILE A 1 112 ? 10.435 1.259 -16.730 1.00 98.12 112 ILE A O 1
ATOM 883 N N . LYS A 1 113 ? 11.513 3.006 -15.799 1.00 98.00 113 LYS A N 1
ATOM 884 C CA . LYS A 1 113 ? 12.435 3.263 -16.895 1.00 98.00 113 LYS A CA 1
ATOM 885 C C . LYS A 1 113 ? 13.795 2.666 -16.579 1.00 98.00 113 LYS A C 1
ATOM 887 O O . LYS A 1 113 ? 14.329 2.930 -15.508 1.00 98.00 113 LYS A O 1
ATOM 892 N N . ASP A 1 114 ? 14.358 1.903 -17.505 1.00 97.62 114 ASP A N 1
ATOM 893 C CA . ASP A 1 114 ? 15.658 1.250 -17.357 1.00 97.62 114 ASP A CA 1
ATOM 894 C C . ASP A 1 114 ? 16.510 1.457 -18.608 1.00 97.62 114 ASP A C 1
ATOM 896 O O . ASP A 1 114 ? 16.319 0.800 -19.625 1.00 97.62 114 ASP A O 1
ATOM 900 N N . THR A 1 115 ? 17.466 2.376 -18.515 1.00 97.31 115 THR A N 1
ATOM 901 C CA . THR A 1 115 ? 18.323 2.793 -19.638 1.00 97.31 115 THR A CA 1
ATOM 902 C C . THR A 1 115 ? 19.684 2.095 -19.663 1.00 97.31 115 THR A C 1
ATOM 904 O O . THR A 1 115 ? 20.605 2.554 -20.338 1.00 97.31 115 THR A O 1
ATOM 907 N N . ASN A 1 116 ? 19.838 0.987 -18.932 1.00 96.50 116 ASN A N 1
ATOM 908 C CA . ASN A 1 116 ? 21.051 0.178 -19.005 1.00 96.50 116 ASN A CA 1
ATOM 909 C C . ASN A 1 116 ? 21.194 -0.486 -20.384 1.00 96.50 116 ASN A C 1
ATOM 911 O O . ASN A 1 116 ? 20.210 -0.882 -21.001 1.00 96.50 116 ASN A O 1
ATOM 915 N N . GLU A 1 117 ? 22.435 -0.713 -20.837 1.00 94.69 117 GLU A N 1
ATOM 916 C CA . GLU A 1 117 ? 22.703 -1.457 -22.085 1.00 94.69 117 GLU A CA 1
ATOM 917 C C . GLU A 1 117 ? 22.087 -2.866 -22.076 1.00 94.69 117 GLU A C 1
ATOM 919 O O . GLU A 1 117 ? 21.751 -3.428 -23.118 1.00 94.69 117 GLU A O 1
ATOM 924 N N . LYS A 1 118 ? 21.964 -3.448 -20.878 1.00 94.75 118 LYS A N 1
ATOM 925 C CA . LYS A 1 118 ? 21.275 -4.711 -20.614 1.00 94.75 118 LYS A CA 1
ATOM 926 C C . LYS A 1 118 ? 20.190 -4.457 -19.571 1.00 94.75 118 LYS A C 1
ATOM 928 O O . LYS A 1 118 ? 20.492 -4.551 -18.379 1.00 94.75 118 LYS A O 1
ATOM 933 N N . PRO A 1 119 ? 18.968 -4.118 -20.000 1.00 95.06 119 PRO A N 1
ATOM 934 C CA . PRO A 1 119 ? 17.895 -3.828 -19.072 1.00 95.06 119 PRO A CA 1
ATOM 935 C C . PRO A 1 119 ? 17.475 -5.063 -18.269 1.00 95.06 119 PRO A C 1
ATOM 937 O O . PRO A 1 119 ? 17.566 -6.206 -18.732 1.00 95.06 119 PRO A O 1
ATOM 940 N N . TYR A 1 120 ? 16.989 -4.822 -17.058 1.00 96.44 120 TYR A N 1
ATOM 941 C CA . TYR A 1 120 ? 16.475 -5.839 -16.157 1.00 96.44 120 TYR A CA 1
ATOM 942 C C . TYR A 1 120 ? 15.082 -6.307 -16.587 1.00 96.44 120 TYR A C 1
ATOM 944 O O . TYR A 1 120 ? 14.209 -5.515 -16.941 1.00 96.44 120 TYR A O 1
ATOM 952 N N . ILE A 1 121 ? 14.853 -7.617 -16.476 1.00 94.75 121 ILE A N 1
ATOM 953 C CA . ILE A 1 121 ? 13.515 -8.206 -16.570 1.00 94.75 121 ILE A CA 1
ATOM 954 C C . ILE A 1 121 ? 12.775 -7.918 -15.262 1.00 94.75 121 ILE A C 1
ATOM 956 O O . ILE A 1 121 ? 13.311 -8.156 -14.178 1.00 94.75 121 ILE A O 1
ATOM 960 N N . GLN A 1 122 ? 11.544 -7.424 -15.363 1.00 94.88 122 GLN A N 1
ATOM 961 C CA . GLN A 1 122 ? 10.731 -7.014 -14.219 1.00 94.88 122 GLN A CA 1
ATOM 962 C C . GLN A 1 122 ? 9.525 -7.941 -14.061 1.00 94.88 122 GLN A C 1
ATOM 964 O O . GLN A 1 122 ? 8.846 -8.234 -15.039 1.00 94.88 122 GLN A O 1
ATOM 969 N N . GLY A 1 123 ? 9.257 -8.408 -12.841 1.00 96.06 123 GLY A N 1
ATOM 970 C CA . GLY A 1 123 ? 8.122 -9.292 -12.548 1.00 96.06 123 GLY A CA 1
ATOM 971 C C . GLY A 1 123 ? 6.851 -8.551 -12.133 1.00 96.06 123 GLY A C 1
ATOM 972 O O . GLY A 1 123 ? 6.867 -7.331 -11.972 1.00 96.06 123 GLY A O 1
ATOM 973 N N . GLU A 1 124 ? 5.766 -9.286 -11.875 1.00 96.38 124 GLU A N 1
ATOM 974 C CA . GLU A 1 124 ? 4.515 -8.723 -11.325 1.00 96.38 124 GLU A CA 1
ATOM 975 C C . GLU A 1 124 ? 4.573 -8.467 -9.821 1.00 96.38 124 GLU A C 1
ATOM 977 O O . GLU A 1 124 ? 3.819 -7.638 -9.326 1.00 96.38 124 GLU A O 1
ATOM 982 N N . TRP A 1 125 ? 5.488 -9.123 -9.101 1.00 96.62 125 TRP A N 1
ATOM 983 C CA . TRP A 1 125 ? 5.581 -9.025 -7.645 1.00 96.62 125 TRP A CA 1
ATOM 984 C C . TRP A 1 125 ? 5.660 -7.574 -7.163 1.00 96.62 125 TRP A C 1
ATOM 986 O O . TRP A 1 125 ? 6.417 -6.762 -7.714 1.00 96.62 125 TRP A O 1
ATOM 996 N N . TYR A 1 126 ? 4.891 -7.270 -6.121 1.00 97.12 126 TYR A N 1
ATOM 997 C CA . TYR A 1 126 ? 4.973 -6.025 -5.372 1.00 97.12 126 TYR A CA 1
ATOM 998 C C . TYR A 1 126 ? 4.593 -6.247 -3.904 1.00 97.12 126 TYR A C 1
ATOM 1000 O O . TYR A 1 126 ? 3.930 -7.226 -3.558 1.00 97.12 126 TYR A O 1
ATOM 1008 N N . LYS A 1 127 ? 4.982 -5.296 -3.051 1.00 96.62 127 LYS A N 1
ATOM 1009 C CA . LYS A 1 127 ? 4.422 -5.107 -1.705 1.00 96.62 127 LYS A CA 1
ATOM 1010 C C . LYS A 1 127 ? 4.024 -3.656 -1.497 1.00 96.62 127 LYS A C 1
ATOM 1012 O O . LYS A 1 127 ? 4.625 -2.766 -2.097 1.00 96.62 127 LYS A O 1
ATOM 1017 N N . ILE A 1 128 ? 3.039 -3.427 -0.634 1.00 97.19 128 ILE A N 1
ATOM 1018 C CA . ILE A 1 128 ? 2.627 -2.087 -0.213 1.00 97.19 128 ILE A CA 1
ATOM 1019 C C . ILE A 1 128 ? 2.979 -1.901 1.256 1.00 97.19 128 ILE A C 1
ATOM 1021 O O . ILE A 1 128 ? 2.692 -2.758 2.091 1.00 97.19 128 ILE A O 1
ATOM 1025 N N . GLU A 1 129 ? 3.584 -0.760 1.564 1.00 96.25 129 GLU A N 1
ATOM 1026 C CA . GLU A 1 129 ? 3.905 -0.358 2.927 1.00 96.25 129 GLU A CA 1
ATOM 1027 C C . GLU A 1 129 ? 3.310 1.014 3.222 1.00 96.25 129 GLU A C 1
ATOM 1029 O O . GLU A 1 129 ? 3.247 1.881 2.347 1.00 96.25 129 GLU A O 1
ATOM 1034 N N . LYS A 1 130 ? 2.870 1.210 4.464 1.00 92.38 130 LYS A N 1
ATOM 1035 C CA . LYS A 1 130 ? 2.308 2.465 4.955 1.00 92.38 130 LYS A CA 1
ATOM 1036 C C . LYS A 1 130 ? 3.308 3.170 5.857 1.00 92.38 130 LYS A C 1
ATOM 1038 O O . LYS A 1 130 ? 3.967 2.530 6.677 1.00 92.38 130 LYS A O 1
ATOM 1043 N N . GLN A 1 131 ? 3.386 4.490 5.735 1.00 89.94 131 GLN A N 1
ATOM 1044 C CA . GLN A 1 131 ? 4.164 5.297 6.661 1.00 89.94 131 GLN A CA 1
ATOM 1045 C C . GLN A 1 131 ? 3.349 5.595 7.925 1.00 89.94 131 GLN A C 1
ATOM 1047 O O . GLN A 1 131 ? 2.248 6.145 7.850 1.00 89.94 131 GLN A O 1
ATOM 1052 N N . VAL A 1 132 ? 3.908 5.264 9.087 1.00 84.75 132 VAL A N 1
ATOM 1053 C CA . VAL A 1 132 ? 3.369 5.604 10.409 1.00 84.75 132 VAL A CA 1
ATOM 1054 C C . VAL A 1 132 ? 4.529 6.098 11.269 1.00 84.75 132 VAL A C 1
ATOM 1056 O O . VAL A 1 132 ? 5.538 5.411 11.409 1.00 84.75 132 VAL A O 1
ATOM 1059 N N . ASP A 1 133 ? 4.419 7.319 11.794 1.00 84.31 133 ASP A N 1
ATOM 1060 C CA . ASP A 1 133 ? 5.433 7.951 12.654 1.00 84.31 133 ASP A CA 1
ATOM 1061 C C . ASP A 1 133 ? 6.865 7.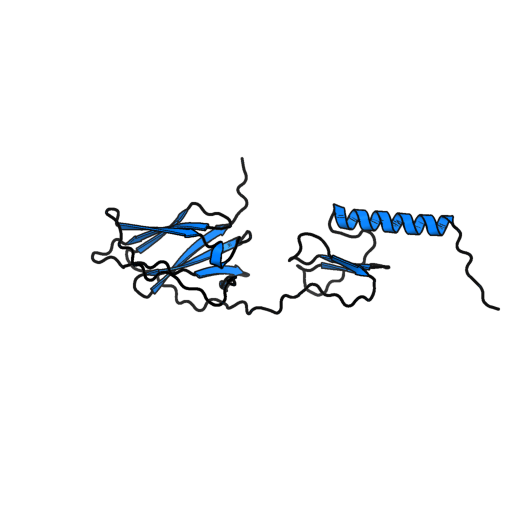921 12.079 1.00 84.31 133 ASP A C 1
ATOM 1063 O O . ASP A 1 133 ? 7.847 7.673 12.778 1.00 84.31 133 ASP A O 1
ATOM 1067 N N . GLY A 1 134 ? 6.986 8.160 10.768 1.00 82.69 134 GLY A N 1
ATOM 1068 C CA . GLY A 1 134 ? 8.269 8.184 10.054 1.00 82.69 134 GLY A CA 1
ATOM 1069 C C . GLY A 1 134 ? 8.881 6.805 9.784 1.00 82.69 134 GLY A C 1
ATOM 1070 O O . GLY A 1 134 ? 9.963 6.727 9.204 1.00 82.69 134 GLY A O 1
ATOM 1071 N N . LYS A 1 135 ? 8.192 5.725 10.161 1.00 85.81 135 LYS A N 1
ATOM 1072 C CA . LYS A 1 135 ? 8.569 4.338 9.881 1.00 85.81 135 LYS A CA 1
ATOM 1073 C C . LYS A 1 135 ? 7.639 3.716 8.848 1.00 85.81 135 LYS A C 1
ATOM 1075 O O . LYS A 1 135 ? 6.517 4.178 8.659 1.00 85.81 135 LYS A O 1
ATOM 1080 N N . TRP A 1 136 ? 8.118 2.671 8.186 1.00 92.31 136 TRP A N 1
ATOM 1081 C CA . TRP A 1 136 ? 7.383 1.952 7.149 1.00 92.31 136 TRP A CA 1
ATOM 1082 C C . TRP A 1 136 ? 6.955 0.587 7.662 1.00 92.31 136 TRP A C 1
ATOM 1084 O O . TRP A 1 136 ? 7.792 -0.161 8.161 1.00 92.31 136 TRP A O 1
ATOM 1094 N N . TYR A 1 137 ? 5.676 0.268 7.510 1.00 89.00 137 TYR A N 1
ATOM 1095 C CA . TYR A 1 137 ? 5.093 -0.995 7.952 1.00 89.00 137 TYR A CA 1
ATOM 1096 C C . TYR A 1 137 ? 4.384 -1.678 6.795 1.00 89.00 137 TYR A C 1
ATOM 1098 O O . TYR A 1 137 ? 3.724 -1.009 5.996 1.00 89.00 137 TYR A O 1
ATOM 1106 N N . GLU A 1 138 ? 4.510 -2.999 6.706 1.00 92.56 138 GLU A N 1
ATOM 1107 C CA . GLU A 1 138 ? 3.784 -3.773 5.701 1.00 92.56 138 GLU A CA 1
ATOM 1108 C C . GLU A 1 138 ? 2.271 -3.611 5.873 1.00 92.56 138 GLU A C 1
ATOM 1110 O O . GLU A 1 138 ? 1.729 -3.724 6.975 1.00 92.56 138 GLU A O 1
ATOM 1115 N N . VAL A 1 139 ? 1.572 -3.330 4.769 1.00 90.00 139 VAL A N 1
ATOM 1116 C CA . VAL A 1 139 ? 0.110 -3.365 4.773 1.00 90.00 139 VAL A CA 1
ATOM 1117 C C . VAL A 1 139 ? -0.317 -4.827 4.873 1.00 90.00 139 VAL A C 1
ATOM 1119 O O . VAL A 1 139 ? 0.192 -5.682 4.150 1.00 90.00 139 VAL A O 1
ATOM 1122 N N . LYS A 1 140 ? -1.260 -5.122 5.767 1.00 87.44 140 LYS A N 1
ATOM 1123 C CA . LYS A 1 140 ? -1.809 -6.468 5.929 1.00 87.44 140 LYS A CA 1
ATOM 1124 C C . LYS A 1 140 ? -2.530 -6.916 4.654 1.00 87.44 140 LYS A C 1
ATOM 1126 O O . LYS A 1 140 ? -3.351 -6.175 4.115 1.00 87.44 140 LYS A O 1
ATOM 1131 N N . THR A 1 141 ? -2.264 -8.141 4.209 1.00 88.94 141 THR A N 1
ATOM 1132 C CA . THR A 1 141 ? -2.985 -8.759 3.093 1.00 88.94 141 THR A CA 1
ATOM 1133 C C . THR A 1 141 ? -4.319 -9.351 3.556 1.00 88.94 141 THR A C 1
ATOM 1135 O O . THR A 1 141 ? -4.465 -9.818 4.683 1.00 88.94 141 THR A O 1
ATOM 1138 N N . LEU A 1 142 ? -5.314 -9.356 2.670 1.00 84.25 142 LEU A N 1
ATOM 1139 C CA . LEU A 1 142 ? -6.613 -10.006 2.874 1.00 84.25 142 LEU A CA 1
ATOM 1140 C C . LEU A 1 142 ? -6.540 -11.530 2.703 1.00 84.25 142 LEU A C 1
ATOM 1142 O O . LEU A 1 142 ? -7.446 -12.249 3.122 1.00 84.25 142 LEU A O 1
ATOM 1146 N N . LEU A 1 143 ? -5.478 -12.010 2.054 1.00 83.19 143 LEU A N 1
ATOM 1147 C CA . LEU A 1 143 ? -5.237 -13.410 1.733 1.00 83.19 143 LEU A CA 1
ATOM 1148 C C . LEU A 1 143 ? -3.923 -13.858 2.378 1.00 83.19 143 LEU A C 1
ATOM 1150 O O . LEU A 1 143 ? -2.902 -13.190 2.212 1.00 83.19 143 LEU A O 1
ATOM 1154 N N . ASP A 1 144 ? -3.937 -15.011 3.048 1.00 82.38 144 ASP A N 1
ATOM 1155 C CA . ASP A 1 144 ? -2.726 -15.619 3.621 1.00 82.38 144 ASP A CA 1
ATOM 1156 C C . ASP A 1 144 ? -1.902 -16.364 2.558 1.00 82.38 144 ASP A C 1
ATOM 1158 O O . ASP A 1 144 ? -0.676 -16.331 2.556 1.00 82.38 144 ASP A O 1
ATOM 1162 N N . ASN A 1 145 ? -2.585 -17.028 1.620 1.00 88.88 145 ASN A N 1
ATOM 1163 C CA . ASN A 1 145 ? -1.972 -17.808 0.546 1.00 88.88 145 ASN A CA 1
ATOM 1164 C C . ASN A 1 145 ? -2.232 -17.130 -0.799 1.00 88.88 145 ASN A C 1
ATOM 1166 O O . ASN A 1 145 ? -3.209 -17.439 -1.483 1.00 88.88 145 ASN A O 1
ATOM 1170 N N . TYR A 1 146 ? -1.355 -16.204 -1.169 1.00 92.25 146 TYR A N 1
ATOM 1171 C CA . TYR A 1 146 ? -1.379 -15.525 -2.460 1.00 92.25 146 TYR A CA 1
ATOM 1172 C C . TYR A 1 146 ? -0.073 -15.751 -3.222 1.00 92.25 146 TYR A C 1
ATOM 1174 O O . TYR A 1 146 ? 0.942 -16.171 -2.667 1.00 92.25 146 TYR A O 1
ATOM 1182 N N . GLY A 1 147 ? -0.104 -15.471 -4.519 1.00 93.50 147 GLY A N 1
ATOM 1183 C CA . GLY A 1 147 ? 1.065 -15.533 -5.380 1.00 93.50 147 GLY A CA 1
ATOM 1184 C C . GLY A 1 147 ? 0.915 -14.581 -6.555 1.00 93.50 147 GLY A C 1
ATOM 1185 O O . GLY A 1 147 ? -0.192 -14.178 -6.902 1.00 93.50 147 GLY A O 1
ATOM 1186 N N . PHE A 1 148 ? 2.046 -14.238 -7.160 1.00 95.38 148 PHE A N 1
ATOM 1187 C CA . PHE A 1 148 ? 2.109 -13.443 -8.382 1.00 95.38 148 PHE A CA 1
ATOM 1188 C C . PHE A 1 148 ? 2.434 -14.343 -9.565 1.00 95.38 148 PHE A C 1
ATOM 1190 O O . PHE A 1 148 ? 3.115 -15.362 -9.401 1.00 95.38 148 PHE A O 1
ATOM 1197 N N . ASN A 1 149 ? 1.996 -13.963 -10.767 1.00 93.69 149 ASN A N 1
ATOM 1198 C CA . ASN A 1 149 ? 2.414 -14.700 -11.949 1.00 93.69 149 ASN A CA 1
ATOM 1199 C C . ASN A 1 149 ? 3.924 -14.537 -12.145 1.00 93.69 149 ASN A C 1
ATOM 1201 O O . ASN A 1 149 ? 4.486 -13.448 -12.004 1.00 93.69 149 ASN A O 1
ATOM 1205 N N . SER A 1 150 ? 4.587 -15.630 -12.518 1.00 92.88 150 SER A N 1
ATOM 1206 C CA . SER A 1 150 ? 6.010 -15.624 -12.864 1.00 92.88 150 SER A CA 1
ATOM 1207 C C . SER A 1 150 ? 6.196 -15.179 -14.320 1.00 92.88 150 SER A C 1
ATOM 1209 O O . SER A 1 150 ? 6.652 -15.936 -15.174 1.00 92.88 150 SER A O 1
ATOM 1211 N N . ILE A 1 151 ? 5.762 -13.952 -14.617 1.00 92.94 151 ILE A N 1
ATOM 1212 C CA . ILE A 1 151 ? 5.896 -13.310 -15.929 1.00 92.94 151 ILE A CA 1
ATOM 1213 C C . ILE A 1 151 ? 6.981 -12.244 -15.833 1.00 92.94 151 ILE A C 1
ATOM 1215 O O . ILE A 1 151 ? 7.024 -11.486 -14.868 1.00 92.94 151 ILE A O 1
ATOM 1219 N N . GLY A 1 152 ? 7.861 -12.211 -16.833 1.00 94.06 152 GLY A N 1
ATOM 1220 C CA . GLY A 1 152 ? 8.914 -11.213 -16.963 1.00 94.06 152 GLY A CA 1
ATOM 1221 C C . GLY A 1 152 ? 8.604 -10.216 -18.073 1.00 94.06 152 GLY A C 1
ATOM 1222 O O . GLY A 1 152 ? 8.397 -10.610 -19.219 1.00 94.06 152 GLY A O 1
ATOM 1223 N N . TYR A 1 153 ? 8.625 -8.934 -17.735 1.00 95.06 153 TYR A N 1
ATOM 1224 C CA . TYR A 1 153 ? 8.456 -7.821 -18.659 1.00 95.06 153 TYR A CA 1
ATOM 1225 C C . TYR A 1 153 ? 9.816 -7.201 -18.978 1.00 95.06 153 TYR A C 1
ATOM 1227 O O . TYR A 1 153 ? 10.600 -6.897 -18.075 1.00 95.06 153 TYR A O 1
ATOM 1235 N N . LEU A 1 154 ? 10.091 -7.030 -20.268 1.00 94.38 154 LEU A N 1
ATOM 1236 C CA . LEU A 1 154 ? 11.244 -6.288 -20.770 1.00 94.38 154 LEU A CA 1
ATOM 1237 C C . LEU A 1 154 ? 10.831 -4.845 -21.075 1.00 94.38 154 LEU A C 1
ATOM 1239 O O . LEU A 1 154 ? 9.680 -4.639 -21.474 1.00 94.38 154 LEU A O 1
ATOM 1243 N N . PRO A 1 155 ? 11.744 -3.869 -20.931 1.00 95.75 155 PRO A N 1
ATOM 1244 C CA . PRO A 1 155 ? 11.478 -2.514 -21.385 1.00 95.75 155 PRO A CA 1
ATOM 1245 C C . PRO A 1 155 ? 11.134 -2.449 -22.873 1.00 95.75 155 PRO A C 1
ATOM 1247 O O . PRO A 1 155 ? 11.661 -3.215 -23.683 1.00 95.75 155 PRO A O 1
ATOM 1250 N N . ASP A 1 156 ? 10.238 -1.531 -23.212 1.00 95.81 156 ASP A N 1
ATOM 1251 C CA . ASP A 1 156 ? 9.846 -1.231 -24.584 1.00 95.81 156 ASP A CA 1
ATOM 1252 C C . ASP A 1 156 ? 10.896 -0.371 -25.323 1.00 95.81 156 ASP A C 1
ATOM 1254 O O . ASP A 1 156 ? 12.009 -0.143 -24.844 1.00 95.81 156 ASP A O 1
ATOM 1258 N N . GLU A 1 157 ? 10.542 0.139 -26.506 1.00 95.69 157 GLU A N 1
ATOM 1259 C CA . GLU A 1 157 ? 11.409 1.020 -27.305 1.00 95.69 157 GLU A CA 1
ATOM 1260 C C . GLU A 1 157 ? 11.782 2.343 -26.608 1.00 95.69 157 GLU A C 1
ATOM 1262 O O . GLU A 1 157 ? 12.789 2.960 -26.956 1.00 95.69 157 GLU A O 1
ATOM 1267 N N . ASN A 1 158 ? 11.014 2.762 -25.597 1.00 96.94 158 ASN A N 1
ATOM 1268 C CA . ASN A 1 158 ? 11.277 3.949 -24.786 1.00 96.94 158 ASN A CA 1
ATOM 1269 C C . ASN A 1 158 ? 12.102 3.633 -23.531 1.00 96.94 158 ASN A C 1
ATOM 1271 O O . ASN A 1 158 ? 12.421 4.544 -22.754 1.00 96.94 158 ASN A O 1
ATOM 1275 N N . ASN A 1 159 ? 12.523 2.374 -23.378 1.00 97.31 159 ASN A N 1
ATOM 1276 C CA . ASN A 1 159 ? 13.165 1.819 -22.196 1.00 97.31 159 ASN A CA 1
ATOM 1277 C C . ASN A 1 159 ? 12.236 1.785 -20.976 1.00 97.31 159 ASN A C 1
ATOM 1279 O O . ASN A 1 159 ? 12.702 1.929 -19.846 1.00 97.31 159 ASN A O 1
ATOM 1283 N N . GLU A 1 160 ? 10.932 1.597 -21.183 1.00 98.00 160 GLU A N 1
ATOM 1284 C CA . GLU A 1 160 ? 9.924 1.652 -20.126 1.00 98.00 160 GLU A CA 1
ATOM 1285 C C . GLU A 1 160 ? 9.181 0.323 -19.956 1.00 98.00 160 GLU A C 1
ATOM 1287 O O . GLU A 1 160 ? 8.878 -0.387 -20.913 1.00 98.00 160 GLU A O 1
ATOM 1292 N N . VAL A 1 161 ? 8.856 -0.005 -18.706 1.00 97.75 161 VAL A N 1
ATOM 1293 C CA . VAL A 1 161 ? 7.926 -1.077 -18.346 1.00 97.75 161 VAL A CA 1
ATOM 1294 C C . VAL A 1 161 ? 6.763 -0.468 -17.579 1.00 97.75 161 VAL A C 1
ATOM 1296 O O . VAL A 1 161 ? 6.946 0.126 -16.512 1.00 97.75 161 VAL A O 1
ATOM 1299 N N . LYS A 1 162 ? 5.555 -0.638 -18.118 1.00 97.81 162 LYS A N 1
ATOM 1300 C CA . LYS A 1 162 ? 4.309 -0.202 -17.487 1.00 97.81 162 LYS A CA 1
ATOM 1301 C C . LYS A 1 162 ? 3.705 -1.335 -16.659 1.00 97.81 162 LYS A C 1
ATOM 1303 O O . LYS A 1 162 ? 3.311 -2.360 -17.207 1.00 97.81 162 LYS A O 1
ATOM 1308 N N . HIS A 1 163 ? 3.548 -1.101 -15.362 1.00 97.56 163 HIS A N 1
ATOM 1309 C CA . HIS A 1 163 ? 2.845 -1.979 -14.429 1.00 97.56 163 HIS A CA 1
ATOM 1310 C C . HIS A 1 163 ? 1.525 -1.321 -14.034 1.00 97.56 163 HIS A C 1
ATOM 1312 O O . HIS A 1 163 ? 1.522 -0.305 -13.342 1.00 97.56 163 HIS A O 1
ATOM 1318 N N . VAL A 1 164 ? 0.401 -1.881 -14.475 1.00 97.50 164 VAL A N 1
ATOM 1319 C CA . VAL A 1 164 ? -0.921 -1.485 -13.968 1.00 97.50 164 VAL A CA 1
ATOM 1320 C C . VAL A 1 164 ? -1.220 -2.373 -12.772 1.00 97.50 164 VAL A C 1
ATOM 1322 O O . VAL A 1 164 ? -1.414 -3.575 -12.938 1.00 97.50 164 VAL A O 1
ATOM 1325 N N . ILE A 1 165 ? -1.194 -1.794 -11.575 1.00 97.56 165 ILE A N 1
ATOM 1326 C CA . ILE A 1 165 ? -1.371 -2.530 -10.328 1.00 97.56 165 ILE A CA 1
ATOM 1327 C C . ILE A 1 165 ? -2.783 -2.280 -9.819 1.00 97.56 165 ILE A C 1
ATOM 1329 O O . ILE A 1 165 ? -3.110 -1.174 -9.397 1.00 97.56 165 ILE A O 1
ATOM 1333 N N . ASP A 1 166 ? -3.589 -3.332 -9.839 1.00 97.38 166 ASP A N 1
ATOM 1334 C CA . ASP A 1 166 ? -4.796 -3.448 -9.033 1.00 97.38 166 ASP A CA 1
ATOM 1335 C C . ASP A 1 166 ? -4.418 -4.221 -7.770 1.00 97.38 166 ASP A C 1
ATOM 1337 O O . ASP A 1 166 ? -3.967 -5.364 -7.850 1.00 97.38 166 ASP A O 1
ATOM 1341 N N . TRP A 1 167 ? -4.529 -3.575 -6.615 1.00 97.50 167 TRP A N 1
ATOM 1342 C CA . TRP A 1 167 ? -4.233 -4.170 -5.321 1.00 97.50 167 TRP A CA 1
ATOM 1343 C C . TRP A 1 167 ? -5.485 -4.471 -4.501 1.00 97.50 167 TRP A C 1
ATOM 1345 O O . TRP A 1 167 ? -5.343 -5.010 -3.403 1.00 97.50 167 TRP A O 1
ATOM 1355 N N . GLU A 1 168 ? -6.690 -4.202 -5.017 1.00 95.00 168 GLU A N 1
ATOM 1356 C CA . GLU A 1 168 ? -7.954 -4.486 -4.325 1.00 95.00 168 GLU A CA 1
ATOM 1357 C C . GLU A 1 168 ? -8.061 -5.963 -3.945 1.00 95.00 168 GLU A C 1
ATOM 1359 O O . GLU A 1 168 ? -8.431 -6.304 -2.823 1.00 95.00 168 GLU A O 1
ATOM 1364 N N . TRP A 1 169 ? -7.652 -6.849 -4.854 1.00 92.88 169 TRP A N 1
ATOM 1365 C CA . TRP A 1 169 ? -7.706 -8.294 -4.642 1.00 92.88 169 TRP A CA 1
ATOM 1366 C C . TRP A 1 169 ? -6.838 -8.780 -3.468 1.00 92.88 169 TRP A C 1
ATOM 1368 O O . TRP A 1 169 ? -7.142 -9.821 -2.885 1.00 92.88 169 TRP A O 1
ATOM 1378 N N . LEU A 1 170 ? -5.765 -8.053 -3.124 1.00 93.75 170 LEU A N 1
ATOM 1379 C CA . LEU A 1 170 ? -4.799 -8.456 -2.097 1.00 93.75 170 LEU A CA 1
ATOM 1380 C C . LEU A 1 170 ? -4.894 -7.620 -0.819 1.00 93.75 170 LEU A C 1
ATOM 1382 O O . LEU A 1 170 ? -4.679 -8.154 0.264 1.00 93.75 170 LEU A O 1
ATOM 1386 N N . TYR A 1 171 ? -5.209 -6.333 -0.930 1.00 90.06 171 TYR A N 1
ATOM 1387 C CA . TYR A 1 171 ? -5.193 -5.371 0.175 1.00 90.06 171 TYR A CA 1
ATOM 1388 C C . TYR A 1 171 ? -6.535 -4.650 0.368 1.00 90.06 171 TYR A C 1
ATOM 1390 O O . TYR A 1 171 ? -6.726 -3.988 1.387 1.00 90.06 171 TYR A O 1
ATOM 1398 N N . GLY A 1 172 ? -7.476 -4.781 -0.573 1.00 90.00 172 GLY A N 1
ATOM 1399 C CA . GLY A 1 172 ? -8.716 -4.008 -0.592 1.00 90.00 172 GLY A CA 1
ATOM 1400 C C . GLY A 1 172 ? -8.479 -2.530 -0.906 1.00 90.00 172 GLY A C 1
ATOM 1401 O O . GLY A 1 172 ? -7.469 -2.148 -1.499 1.00 90.00 172 GLY A O 1
ATOM 1402 N N . GLU A 1 173 ? -9.425 -1.687 -0.495 1.00 90.00 173 GLU A N 1
ATOM 1403 C CA . GLU A 1 173 ? -9.256 -0.237 -0.543 1.00 90.00 173 GLU A CA 1
ATOM 1404 C C . GLU A 1 173 ? -8.266 0.229 0.529 1.00 90.00 173 GLU A C 1
ATOM 1406 O O . GLU A 1 173 ? -8.451 -0.007 1.726 1.00 90.00 173 GLU A O 1
ATOM 1411 N N . LEU A 1 174 ? -7.234 0.954 0.107 1.00 86.06 174 LEU A N 1
ATOM 1412 C CA . LEU A 1 174 ? -6.289 1.582 1.016 1.00 86.06 174 LEU A CA 1
ATOM 1413 C C . LEU A 1 174 ? -6.857 2.913 1.537 1.00 86.06 174 LEU A C 1
ATOM 1415 O O . LEU A 1 174 ? -7.227 3.780 0.740 1.00 86.06 174 LEU A O 1
ATOM 1419 N N . PRO A 1 175 ? -6.887 3.136 2.866 1.00 84.06 175 PRO A N 1
ATOM 1420 C CA . PRO A 1 175 ? -7.286 4.418 3.436 1.00 84.06 175 PRO A CA 1
ATOM 1421 C C . PRO A 1 175 ? -6.364 5.559 2.999 1.00 84.06 175 PRO A C 1
ATOM 1423 O O . PRO A 1 175 ? -5.220 5.336 2.606 1.00 84.06 175 PRO A O 1
ATOM 1426 N N . LEU A 1 176 ? -6.816 6.801 3.179 1.00 85.50 176 LEU A N 1
ATOM 1427 C CA . LEU A 1 176 ? -5.969 7.979 2.974 1.00 85.50 176 LEU A CA 1
ATOM 1428 C C . LEU A 1 176 ? -4.666 7.880 3.785 1.00 85.50 176 LEU A C 1
ATOM 1430 O O . LEU A 1 176 ? -4.666 7.420 4.933 1.00 85.50 176 LEU A O 1
ATOM 1434 N N . GLY A 1 177 ? -3.562 8.334 3.199 1.00 86.75 177 GLY A N 1
ATOM 1435 C CA . GLY A 1 177 ? -2.254 8.298 3.845 1.00 86.75 177 GLY A CA 1
ATOM 1436 C C . GLY A 1 177 ? -1.084 8.267 2.871 1.00 86.75 177 GLY A C 1
ATOM 1437 O O . GLY A 1 177 ? -1.262 8.353 1.654 1.00 86.75 177 GLY A O 1
ATOM 1438 N N . SER A 1 178 ? 0.109 8.135 3.444 1.00 93.00 178 SER A N 1
ATOM 1439 C CA . SER A 1 178 ? 1.377 8.018 2.725 1.00 93.00 178 SER A CA 1
ATOM 1440 C C . SER A 1 178 ? 1.808 6.558 2.661 1.00 93.00 178 SER A C 1
ATOM 1442 O O . SER A 1 178 ? 1.837 5.857 3.676 1.00 93.00 178 SER A O 1
ATOM 1444 N N . TYR A 1 179 ? 2.135 6.112 1.456 1.00 96.56 179 TYR A N 1
ATOM 1445 C CA . TYR A 1 179 ? 2.436 4.726 1.136 1.00 96.56 179 TYR A CA 1
ATOM 1446 C C . TYR A 1 179 ? 3.672 4.640 0.245 1.00 96.56 179 TYR A C 1
ATOM 1448 O O . TYR A 1 179 ? 4.100 5.624 -0.358 1.00 96.56 179 TYR A O 1
ATOM 1456 N N . ARG A 1 180 ? 4.230 3.438 0.129 1.00 97.81 180 ARG A N 1
ATOM 1457 C CA . ARG A 1 180 ? 5.197 3.108 -0.914 1.00 97.81 180 ARG A CA 1
ATOM 1458 C C . ARG A 1 180 ? 4.928 1.727 -1.479 1.00 97.81 180 ARG A C 1
ATOM 1460 O O . ARG A 1 180 ? 4.505 0.828 -0.754 1.00 97.81 180 ARG A O 1
ATOM 1467 N N . ILE A 1 181 ? 5.192 1.571 -2.769 1.00 97.81 181 ILE A N 1
ATOM 1468 C CA . ILE A 1 181 ? 5.211 0.271 -3.434 1.00 97.81 181 ILE A CA 1
ATOM 1469 C C . ILE A 1 181 ? 6.658 -0.190 -3.526 1.00 97.81 181 ILE A C 1
ATOM 1471 O O . ILE A 1 181 ? 7.514 0.536 -4.032 1.00 97.81 181 ILE A O 1
ATOM 1475 N N . LEU A 1 182 ? 6.922 -1.403 -3.053 1.00 97.62 182 LEU A N 1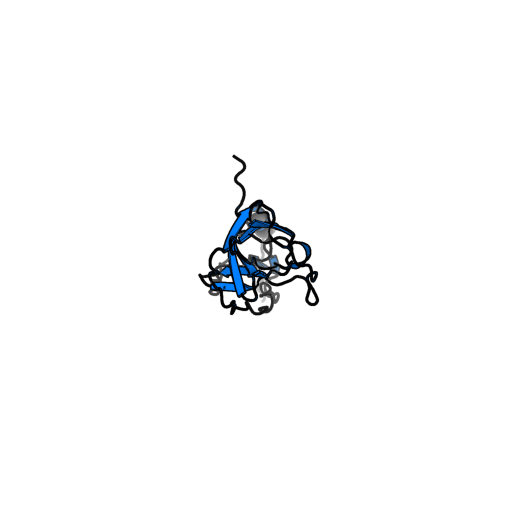
ATOM 1476 C CA . LEU A 1 182 ? 8.183 -2.093 -3.277 1.00 97.62 182 LEU A CA 1
ATOM 1477 C C . LEU A 1 182 ? 8.099 -2.901 -4.568 1.00 97.62 182 LEU A C 1
ATOM 1479 O O . LEU A 1 182 ? 7.163 -3.679 -4.758 1.00 97.62 182 LEU A O 1
ATOM 1483 N N . LYS A 1 183 ? 9.101 -2.741 -5.433 1.00 96.62 183 LYS A N 1
ATOM 1484 C CA . LYS A 1 183 ? 9.269 -3.523 -6.663 1.00 96.62 183 LYS A CA 1
ATOM 1485 C C . LYS A 1 183 ? 10.638 -4.175 -6.683 1.00 96.62 183 LYS A C 1
ATOM 1487 O O . LYS A 1 183 ? 11.636 -3.543 -6.340 1.00 96.62 183 LYS A O 1
ATOM 1492 N N . GLU A 1 184 ? 10.678 -5.428 -7.121 1.00 95.38 184 GLU A N 1
ATOM 1493 C CA . GLU A 1 184 ? 11.931 -6.108 -7.424 1.00 95.38 184 GLU A CA 1
ATOM 1494 C C . GLU A 1 184 ? 12.387 -5.756 -8.846 1.00 95.38 184 GLU A C 1
ATOM 1496 O O . GLU A 1 184 ? 11.637 -5.916 -9.812 1.00 95.38 184 GLU A O 1
ATOM 1501 N N . VAL A 1 185 ? 13.628 -5.289 -8.970 1.00 94.88 185 VAL A N 1
ATOM 1502 C CA . VAL A 1 185 ? 14.310 -5.022 -10.238 1.00 94.88 185 VAL A CA 1
ATOM 1503 C C . VAL A 1 185 ? 15.730 -5.571 -10.124 1.00 94.88 185 VAL A C 1
ATOM 1505 O O . VAL A 1 185 ? 16.502 -5.154 -9.260 1.00 94.88 185 VAL A O 1
ATOM 1508 N N . GLY A 1 186 ? 16.077 -6.549 -10.964 1.00 90.19 186 GLY A N 1
ATOM 1509 C CA . GLY A 1 186 ? 17.429 -7.119 -10.989 1.00 90.19 186 GLY A CA 1
ATOM 1510 C C . GLY A 1 186 ? 17.882 -7.757 -9.668 1.00 90.19 186 GLY A C 1
ATOM 1511 O O . GLY A 1 186 ? 19.052 -7.632 -9.305 1.00 90.19 186 GLY A O 1
ATOM 1512 N N . GLY A 1 187 ? 16.970 -8.390 -8.920 1.00 90.94 187 GLY A N 1
ATOM 1513 C CA . GLY A 1 187 ? 17.267 -8.997 -7.614 1.00 90.94 187 GLY A CA 1
ATOM 1514 C C . GLY A 1 187 ? 17.449 -7.994 -6.468 1.00 90.94 187 GLY A C 1
ATOM 1515 O O . GLY A 1 187 ? 17.928 -8.359 -5.394 1.00 90.94 187 GLY A O 1
ATOM 1516 N N . LYS A 1 188 ? 17.112 -6.719 -6.690 1.00 94.56 188 LYS A N 1
ATOM 1517 C CA . LYS A 1 188 ? 17.142 -5.641 -5.693 1.00 94.56 188 LYS A CA 1
ATOM 1518 C C . LYS A 1 188 ? 15.761 -5.012 -5.565 1.00 94.56 188 LYS A C 1
ATOM 1520 O O . LYS A 1 188 ? 14.946 -5.121 -6.475 1.00 94.56 188 LYS A O 1
ATOM 1525 N N . TYR A 1 189 ? 15.525 -4.311 -4.460 1.00 96.31 189 TYR A N 1
ATOM 1526 C CA . TYR A 1 189 ? 14.257 -3.633 -4.211 1.00 96.31 189 TYR A CA 1
ATOM 1527 C C . TYR A 1 189 ? 14.389 -2.125 -4.389 1.00 96.31 189 TYR A C 1
ATOM 1529 O O . TYR A 1 189 ? 15.253 -1.494 -3.775 1.00 96.31 189 TYR A O 1
ATOM 1537 N N . ILE A 1 190 ? 13.495 -1.564 -5.197 1.00 96.81 190 ILE A N 1
ATOM 1538 C CA . ILE A 1 190 ? 13.247 -0.125 -5.283 1.00 96.81 190 ILE A CA 1
ATOM 1539 C C . ILE A 1 190 ? 11.931 0.201 -4.575 1.00 96.81 190 ILE A C 1
ATOM 1541 O O . ILE A 1 190 ? 11.036 -0.645 -4.495 1.00 96.81 190 ILE A O 1
ATOM 1545 N N . SER A 1 191 ? 11.805 1.430 -4.081 1.00 97.25 191 SER A N 1
ATOM 1546 C CA . SER A 1 191 ? 10.571 1.946 -3.489 1.00 97.25 191 SER A CA 1
ATOM 1547 C C . SER A 1 191 ? 10.020 3.104 -4.305 1.00 97.25 191 SER A C 1
ATOM 1549 O O . SER A 1 191 ? 10.764 4.016 -4.661 1.00 97.25 191 SER A O 1
ATOM 1551 N N . ILE A 1 192 ? 8.711 3.098 -4.534 1.00 97.69 192 ILE A N 1
ATOM 1552 C CA . ILE A 1 192 ? 7.989 4.177 -5.198 1.00 97.69 192 ILE A CA 1
ATOM 1553 C C . ILE A 1 192 ? 6.973 4.738 -4.206 1.00 97.69 192 ILE A C 1
ATOM 1555 O O . ILE A 1 192 ? 5.981 4.078 -3.898 1.00 97.69 192 ILE A O 1
ATOM 1559 N N . GLU A 1 193 ? 7.247 5.922 -3.664 1.00 97.19 193 GLU A N 1
ATOM 1560 C CA . GLU A 1 193 ? 6.383 6.574 -2.674 1.00 97.19 193 GLU A CA 1
ATOM 1561 C C . GLU A 1 193 ? 5.190 7.273 -3.336 1.00 97.19 193 GLU A C 1
ATOM 1563 O O . GLU A 1 193 ? 5.304 7.843 -4.423 1.00 97.19 193 GLU A O 1
ATOM 1568 N N . PHE A 1 194 ? 4.035 7.241 -2.673 1.00 96.75 194 PHE A N 1
ATOM 1569 C CA . PHE A 1 194 ? 2.806 7.865 -3.144 1.00 96.75 194 PHE A CA 1
ATOM 1570 C C . PHE A 1 194 ? 1.879 8.251 -1.991 1.00 96.75 194 PHE A C 1
ATOM 1572 O O . PHE A 1 194 ? 1.994 7.758 -0.870 1.00 96.75 194 PHE A O 1
ATOM 1579 N N . ASN A 1 195 ? 0.935 9.149 -2.274 1.00 93.75 195 ASN A N 1
ATOM 1580 C CA . ASN A 1 195 ? -0.074 9.573 -1.312 1.00 93.75 195 ASN A CA 1
ATOM 1581 C C . ASN A 1 195 ? -1.467 9.289 -1.855 1.00 93.75 195 ASN A C 1
ATOM 1583 O O . ASN A 1 195 ? -1.783 9.646 -2.990 1.00 93.75 195 ASN A O 1
ATOM 1587 N N . ILE A 1 196 ? -2.315 8.721 -1.006 1.00 88.25 196 ILE A N 1
ATOM 1588 C CA . ILE A 1 196 ? -3.751 8.652 -1.241 1.00 88.25 196 ILE A CA 1
ATOM 1589 C C . ILE A 1 196 ? -4.372 9.827 -0.491 1.00 88.25 196 ILE A C 1
ATOM 1591 O O . ILE A 1 196 ? -4.422 9.846 0.741 1.00 88.25 196 ILE A O 1
ATOM 1595 N N . ALA A 1 197 ? -4.827 10.824 -1.242 1.00 83.69 197 ALA A N 1
ATOM 1596 C CA . ALA A 1 197 ? -5.505 12.004 -0.724 1.00 83.69 197 ALA A CA 1
ATOM 1597 C C . ALA A 1 197 ? -6.913 12.097 -1.318 1.00 83.69 197 ALA A C 1
ATOM 1599 O O . ALA A 1 197 ? -7.174 11.598 -2.412 1.00 83.69 197 ALA A O 1
ATOM 1600 N N . THR A 1 198 ? -7.831 12.771 -0.624 1.00 66.12 198 THR A N 1
ATOM 1601 C CA . THR A 1 198 ? -9.121 13.116 -1.224 1.00 66.12 198 THR A CA 1
ATOM 1602 C C . THR A 1 198 ? -8.869 14.005 -2.435 1.00 66.12 198 THR A C 1
ATOM 1604 O O . THR A 1 198 ? -8.350 15.112 -2.281 1.00 66.12 198 THR A O 1
ATOM 1607 N N . THR A 1 199 ? -9.258 13.571 -3.632 1.00 53.62 199 THR A N 1
ATOM 1608 C CA . THR A 1 199 ? -9.339 14.480 -4.778 1.00 53.62 199 THR A CA 1
ATOM 1609 C C . THR A 1 199 ? -10.324 15.590 -4.422 1.00 53.62 199 THR A C 1
ATOM 1611 O O . THR A 1 199 ? -11.529 15.329 -4.338 1.00 53.62 199 THR A O 1
ATOM 1614 N N . SER A 1 200 ? -9.849 16.822 -4.200 1.00 34.03 200 SER A N 1
ATOM 1615 C CA . SER A 1 200 ? -10.754 17.967 -4.226 1.00 34.03 200 SER A CA 1
ATOM 1616 C C . SER A 1 200 ? -11.253 18.071 -5.659 1.00 34.03 200 SER A C 1
ATOM 1618 O O . SER A 1 200 ? -10.507 18.466 -6.556 1.00 34.03 200 SER A O 1
ATOM 1620 N N . LYS A 1 201 ? -12.501 17.671 -5.894 1.00 38.16 201 LYS A N 1
ATOM 1621 C CA . LYS A 1 201 ? -13.218 18.111 -7.086 1.00 38.16 201 LYS A CA 1
ATOM 1622 C C . LYS A 1 201 ? -13.344 19.631 -6.970 1.00 38.16 201 LYS A C 1
ATOM 1624 O O . LYS A 1 201 ? -14.156 20.111 -6.183 1.00 38.16 201 LYS A O 1
ATOM 1629 N N . GLY A 1 202 ? -12.441 20.339 -7.644 1.00 34.16 202 GLY A N 1
ATOM 1630 C CA . GLY A 1 202 ? -12.592 21.752 -7.979 1.00 34.16 202 GLY A CA 1
ATOM 1631 C C . GLY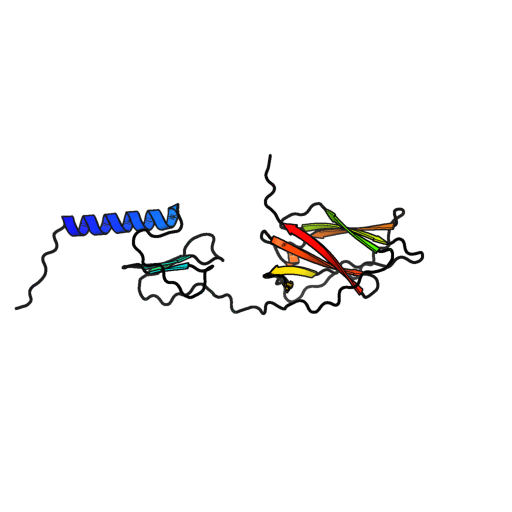 A 1 202 ? -13.569 21.917 -9.130 1.00 34.16 202 GLY A C 1
ATOM 1632 O O . GLY A 1 202 ? -13.690 20.959 -9.930 1.00 34.16 202 GLY A O 1
#